Protein AF-A0A7Y7NNM0-F1 (afdb_monomer)

pLDDT: mean 86.83, std 14.29, range [38.41, 98.19]

Radius of gyration: 22.86 Å; Cα contacts (8 Å, |Δi|>4): 204; chains: 1; bounding box: 57×43×58 Å

Structure (mmCIF, N/CA/C/O backbone):
data_AF-A0A7Y7NNM0-F1
#
_entry.id   AF-A0A7Y7NNM0-F1
#
loop_
_atom_site.group_PDB
_atom_site.id
_atom_site.type_symbol
_atom_site.label_atom_id
_atom_site.label_alt_id
_atom_site.label_comp_id
_atom_site.label_asym_id
_atom_site.label_entity_id
_atom_site.label_seq_id
_atom_site.pdbx_PDB_ins_code
_atom_site.Cartn_x
_atom_site.Cartn_y
_atom_site.Cartn_z
_atom_site.occupancy
_atom_site.B_iso_or_equiv
_atom_site.auth_seq_id
_atom_site.auth_comp_id
_atom_site.auth_asym_id
_atom_site.auth_atom_id
_atom_site.pdbx_PDB_model_num
ATOM 1 N N . MET A 1 1 ? -28.952 -23.535 20.044 1.00 50.47 1 MET A N 1
ATOM 2 C CA . MET A 1 1 ? -28.154 -23.285 18.822 1.00 50.47 1 MET A CA 1
ATOM 3 C C . MET A 1 1 ? -27.016 -24.289 18.798 1.00 50.47 1 MET A C 1
ATOM 5 O O . MET A 1 1 ? -26.478 -24.566 19.862 1.00 50.47 1 MET A O 1
ATOM 9 N N . LYS A 1 2 ? -26.674 -24.862 17.638 1.00 48.72 2 LYS A N 1
ATOM 10 C CA . LYS A 1 2 ? -25.415 -25.608 17.502 1.00 48.72 2 LYS A CA 1
ATOM 11 C C . LYS A 1 2 ? -24.285 -24.581 17.575 1.00 48.72 2 LYS A C 1
ATOM 13 O O . LYS A 1 2 ? -24.299 -23.630 16.800 1.00 48.72 2 LYS A O 1
ATOM 18 N N . HIS A 1 3 ? -23.378 -24.732 18.534 1.00 52.16 3 HIS A N 1
ATOM 19 C CA . HIS A 1 3 ? -22.158 -23.935 18.567 1.00 52.16 3 HIS A CA 1
ATOM 20 C C . HIS A 1 3 ? -21.264 -24.429 17.433 1.00 52.16 3 HIS A C 1
ATOM 22 O O . HIS A 1 3 ? -20.831 -25.579 17.442 1.00 52.16 3 HIS A O 1
ATOM 28 N N . THR A 1 4 ? -21.051 -23.590 16.425 1.00 61.50 4 THR A N 1
ATOM 29 C CA . THR A 1 4 ? -20.081 -23.879 15.371 1.00 61.50 4 THR A CA 1
ATOM 30 C C . THR A 1 4 ? -18.703 -23.511 15.907 1.00 61.50 4 THR A C 1
ATOM 32 O O . THR A 1 4 ? -18.484 -22.371 16.301 1.00 61.50 4 THR A O 1
ATOM 35 N N . ILE A 1 5 ? -17.795 -24.485 15.957 1.00 67.56 5 ILE A N 1
ATOM 36 C CA . ILE A 1 5 ? -16.401 -24.319 16.411 1.00 67.56 5 ILE A CA 1
ATOM 37 C C . ILE A 1 5 ? -15.440 -23.965 15.263 1.00 67.56 5 ILE A C 1
ATOM 39 O O . ILE A 1 5 ? -14.232 -24.025 15.439 1.00 67.56 5 ILE A O 1
ATOM 43 N N . HIS A 1 6 ? -15.981 -23.651 14.086 1.00 74.50 6 HIS A N 1
ATOM 44 C CA . HIS A 1 6 ? -15.233 -23.265 12.895 1.00 74.50 6 HIS A CA 1
ATOM 45 C C . HIS A 1 6 ? -15.694 -21.887 12.439 1.00 74.50 6 HIS A C 1
ATOM 47 O O . HIS A 1 6 ? -16.899 -21.617 12.404 1.00 74.50 6 HIS A O 1
ATOM 53 N N . VAL A 1 7 ? -14.740 -21.041 12.059 1.00 79.56 7 VAL A N 1
ATOM 54 C CA . VAL A 1 7 ? -15.024 -19.767 11.402 1.00 79.56 7 VAL A CA 1
ATOM 55 C C . VAL A 1 7 ? -15.454 -20.070 9.962 1.00 79.56 7 VAL A C 1
ATOM 57 O O . VAL A 1 7 ? -14.687 -20.685 9.220 1.00 79.56 7 VAL A O 1
ATOM 60 N N . PRO A 1 8 ? -16.684 -19.713 9.548 1.00 80.81 8 PRO A N 1
ATOM 61 C CA . PRO A 1 8 ? -17.138 -19.964 8.185 1.00 80.81 8 PRO A CA 1
ATOM 62 C C . PRO A 1 8 ? -16.193 -19.328 7.160 1.00 80.81 8 PRO A C 1
ATOM 64 O O . PRO A 1 8 ? -15.871 -18.150 7.274 1.00 80.81 8 PRO A O 1
ATOM 67 N N . GLY A 1 9 ? -15.767 -20.105 6.163 1.00 81.00 9 GLY A N 1
ATOM 68 C CA . GLY A 1 9 ? -14.843 -19.645 5.120 1.00 81.00 9 GLY A CA 1
ATOM 69 C C . GLY A 1 9 ? -13.357 -19.765 5.469 1.00 81.00 9 GLY A C 1
ATOM 70 O O . GLY A 1 9 ? -12.534 -19.582 4.581 1.00 81.00 9 GLY A O 1
ATOM 71 N N . PHE A 1 10 ? -13.007 -20.136 6.704 1.00 82.88 10 PHE A N 1
ATOM 72 C CA . PHE A 1 10 ? -11.626 -20.398 7.102 1.00 82.88 10 PHE A CA 1
ATOM 73 C C . PHE A 1 10 ? -11.363 -21.904 7.220 1.00 82.88 10 PHE A C 1
ATOM 75 O O . PHE A 1 10 ? -12.080 -22.622 7.924 1.00 82.88 10 PHE A O 1
ATOM 82 N N . ILE A 1 11 ? -10.325 -22.389 6.536 1.00 82.62 11 ILE A N 1
ATOM 83 C CA . ILE A 1 11 ? -9.899 -23.791 6.579 1.00 82.62 11 ILE A CA 1
ATOM 84 C C . ILE A 1 11 ? -8.716 -23.895 7.543 1.00 82.62 11 ILE A C 1
ATOM 86 O O . ILE A 1 11 ? -7.566 -23.781 7.141 1.00 82.62 11 ILE A O 1
ATOM 90 N N . GLY A 1 12 ? -9.003 -24.118 8.825 1.00 82.94 12 GLY A N 1
ATOM 91 C CA . GLY A 1 12 ? -7.968 -24.244 9.850 1.00 82.94 12 GLY A CA 1
ATOM 92 C C . GLY A 1 12 ? -8.518 -24.253 11.274 1.00 82.94 12 GLY A C 1
ATOM 93 O O . GLY A 1 12 ? -9.732 -24.249 11.507 1.00 82.94 12 GLY A O 1
ATOM 94 N N . SER A 1 13 ? -7.607 -24.294 12.243 1.00 86.50 13 SER A N 1
ATOM 95 C CA . SER A 1 13 ? -7.910 -24.173 13.674 1.00 86.50 13 SER A CA 1
ATOM 96 C C . SER A 1 13 ? -7.945 -22.709 14.132 1.00 86.50 13 SER A C 1
ATOM 98 O O . SER A 1 13 ? -7.345 -21.843 13.504 1.00 86.50 13 SER A O 1
ATOM 100 N N . HIS A 1 14 ? -8.583 -22.418 15.272 1.00 83.06 14 HIS A N 1
ATOM 101 C CA . HIS A 1 14 ? -8.549 -21.066 15.852 1.00 83.06 14 HIS A CA 1
ATOM 102 C C . HIS A 1 14 ? -7.127 -20.580 16.178 1.00 83.06 14 HIS A C 1
ATOM 104 O O . HIS A 1 14 ? -6.882 -19.382 16.123 1.00 83.06 14 HIS A O 1
ATOM 110 N N . ASN A 1 15 ? -6.198 -21.491 16.495 1.00 84.75 15 ASN A N 1
ATOM 111 C CA . ASN A 1 15 ? -4.799 -21.129 16.731 1.00 84.75 15 ASN A CA 1
ATOM 112 C C . ASN A 1 15 ? -4.109 -20.697 15.437 1.00 84.75 15 ASN A C 1
ATOM 114 O O . ASN A 1 15 ? -3.442 -19.674 15.439 1.00 84.75 15 ASN A O 1
ATOM 118 N N . GLN A 1 16 ? -4.321 -21.426 14.338 1.00 81.38 16 GLN A N 1
ATOM 119 C CA . GLN A 1 16 ? -3.785 -21.038 13.028 1.00 81.38 16 GLN A CA 1
ATOM 120 C C . GLN A 1 16 ? -4.343 -19.687 12.581 1.00 81.38 16 GLN A C 1
ATOM 122 O O . GLN A 1 16 ? -3.587 -18.830 12.150 1.00 81.38 16 GLN A O 1
ATOM 127 N N . LEU A 1 17 ? -5.643 -19.452 12.786 1.00 84.75 17 LEU A N 1
ATOM 128 C CA . LEU A 1 17 ? -6.236 -18.143 12.515 1.00 84.75 17 LEU A CA 1
ATOM 129 C C . LEU A 1 17 ? -5.579 -17.032 13.349 1.00 84.75 17 LEU A C 1
ATOM 131 O O . LEU A 1 17 ? -5.352 -15.940 12.844 1.00 84.75 17 LEU A O 1
ATOM 135 N N . ALA A 1 18 ? -5.279 -17.297 14.623 1.00 82.94 18 ALA A N 1
ATOM 136 C CA . ALA A 1 18 ? -4.619 -16.328 15.493 1.00 82.94 18 ALA A CA 1
ATOM 137 C C . ALA A 1 18 ? -3.160 -16.061 15.085 1.00 82.94 18 ALA A C 1
ATOM 139 O O . ALA A 1 18 ? -2.719 -14.920 15.187 1.00 82.94 18 ALA A O 1
ATOM 140 N N . GLU A 1 19 ? -2.432 -17.081 14.622 1.00 79.56 19 GLU A N 1
ATOM 141 C CA . GLU A 1 19 ? -1.082 -16.935 14.061 1.00 79.56 19 GLU A CA 1
ATOM 142 C C . GLU A 1 19 ? -1.116 -16.086 12.785 1.00 79.56 19 GLU A C 1
ATOM 144 O O . GLU A 1 19 ? -0.416 -15.082 12.715 1.00 79.56 19 GLU A O 1
ATOM 149 N N . GLU A 1 20 ? -2.007 -16.401 11.841 1.00 76.12 20 GLU A N 1
ATOM 150 C CA . GLU A 1 20 ? -2.179 -15.635 10.597 1.00 76.12 20 GLU A CA 1
ATOM 151 C C . GLU A 1 20 ? -2.627 -14.184 10.856 1.00 76.12 20 GLU A C 1
ATOM 153 O O . GLU A 1 20 ? -2.188 -13.258 10.179 1.00 76.12 20 GLU A O 1
ATOM 158 N N . MET A 1 21 ? -3.468 -13.950 11.869 1.00 76.50 21 MET A N 1
ATOM 159 C CA . MET A 1 21 ? -3.826 -12.598 12.320 1.00 76.50 21 MET A CA 1
ATOM 160 C C . MET A 1 21 ? -2.656 -11.861 12.989 1.00 76.50 21 MET A C 1
ATOM 162 O O . MET A 1 21 ? -2.636 -10.632 12.987 1.00 76.50 21 MET A O 1
ATOM 166 N N . GLY A 1 22 ? -1.708 -12.585 13.590 1.00 60.28 22 GLY A N 1
ATOM 167 C CA . GLY A 1 22 ? -0.516 -12.024 14.228 1.00 60.28 22 GLY A CA 1
ATOM 168 C C . GLY A 1 22 ? 0.482 -11.423 13.236 1.00 60.28 22 GLY A C 1
ATOM 169 O O . GLY A 1 22 ? 1.250 -10.544 13.620 1.00 60.28 22 GLY A O 1
ATOM 170 N N . ASP A 1 23 ? 0.414 -11.836 11.970 1.00 63.16 23 ASP A N 1
ATOM 171 C CA . ASP A 1 23 ? 1.210 -11.278 10.874 1.00 63.16 23 ASP A CA 1
ATOM 172 C C . ASP A 1 23 ? 0.632 -9.957 10.318 1.00 63.16 23 ASP A C 1
ATOM 174 O O . ASP A 1 23 ? 1.237 -9.331 9.445 1.00 63.16 23 ASP A O 1
ATOM 178 N N . LEU A 1 24 ? -0.526 -9.498 10.815 1.00 70.00 24 LEU A N 1
ATOM 179 C CA . LEU A 1 24 ? -1.095 -8.200 10.446 1.00 70.00 24 LEU A CA 1
ATOM 180 C C . LEU A 1 24 ? -0.256 -7.040 10.997 1.00 70.00 24 LEU A C 1
ATOM 182 O O . LEU A 1 24 ? 0.228 -7.066 12.131 1.00 70.00 24 LEU A O 1
ATOM 186 N N . TYR A 1 25 ? -0.181 -5.952 10.227 1.00 72.75 25 TYR A N 1
ATOM 187 C CA . TYR A 1 25 ? 0.298 -4.674 10.748 1.00 72.75 25 TYR A CA 1
ATOM 188 C C . TYR A 1 25 ? -0.580 -4.201 11.918 1.00 72.75 25 TYR A C 1
ATOM 190 O O . TYR A 1 25 ? -1.780 -4.482 11.982 1.00 72.75 25 TYR A O 1
ATOM 198 N N . TYR A 1 26 ? 0.024 -3.482 12.869 1.00 80.25 26 TYR A N 1
ATOM 199 C CA . TYR A 1 26 ? -0.648 -3.111 14.117 1.00 80.25 26 TYR A CA 1
ATOM 200 C C . TYR A 1 26 ? -1.875 -2.203 13.913 1.00 80.25 26 TYR A C 1
ATOM 202 O O . TYR A 1 26 ? -2.789 -2.252 14.732 1.00 80.25 26 TYR A O 1
ATOM 210 N N . ASP A 1 27 ? -1.944 -1.415 12.837 1.00 76.00 27 ASP A N 1
ATOM 211 C CA . ASP A 1 27 ? -3.162 -0.680 12.461 1.00 76.00 27 ASP A CA 1
ATOM 212 C C . ASP A 1 27 ? -4.294 -1.618 12.033 1.00 76.00 27 ASP A C 1
ATOM 214 O O . ASP A 1 27 ? -5.388 -1.557 12.585 1.00 76.00 27 ASP A O 1
ATOM 218 N N . SER A 1 28 ? -4.005 -2.555 11.136 1.00 79.12 28 SER A N 1
ATOM 219 C CA . SER A 1 28 ? -4.956 -3.557 10.654 1.00 79.12 28 SER A CA 1
ATOM 220 C C . SER A 1 28 ? -5.452 -4.454 11.794 1.00 79.12 28 SER A C 1
ATOM 222 O O . SER A 1 28 ? -6.632 -4.805 11.859 1.00 79.12 28 SER A O 1
ATOM 224 N N . LEU A 1 29 ? -4.571 -4.789 12.745 1.00 86.38 29 LEU A N 1
ATOM 225 C CA . LEU A 1 29 ? -4.943 -5.503 13.965 1.00 86.38 29 LEU A CA 1
ATOM 226 C C . LEU A 1 29 ? -5.858 -4.658 14.867 1.00 86.38 29 LEU A C 1
ATOM 228 O O . LEU A 1 29 ? -6.831 -5.185 15.411 1.00 86.38 29 LEU A O 1
ATOM 232 N N . ALA A 1 30 ? -5.578 -3.361 15.024 1.00 86.94 30 ALA A N 1
ATOM 233 C CA . ALA A 1 30 ? -6.432 -2.456 15.790 1.00 86.94 30 ALA A CA 1
ATOM 234 C C . ALA A 1 30 ? -7.828 -2.325 15.155 1.00 86.94 30 ALA A C 1
ATOM 236 O O . ALA A 1 30 ? -8.831 -2.455 15.861 1.00 86.94 30 ALA A O 1
ATOM 237 N N . ASP A 1 31 ? -7.906 -2.173 13.832 1.00 86.25 31 ASP A N 1
ATOM 238 C CA . ASP A 1 31 ? -9.170 -2.105 13.093 1.00 86.25 31 ASP A CA 1
ATOM 239 C C . ASP A 1 31 ? -9.982 -3.396 13.234 1.00 86.25 31 ASP A C 1
ATOM 241 O O . ASP A 1 31 ? -11.194 -3.368 13.468 1.00 86.25 31 ASP A O 1
ATOM 245 N N . LEU A 1 32 ? -9.327 -4.555 13.152 1.00 90.31 32 LEU A N 1
ATOM 246 C CA . LEU A 1 32 ? -9.974 -5.849 13.350 1.00 90.31 32 LEU A CA 1
ATOM 247 C C . LEU A 1 32 ? -10.562 -5.992 14.761 1.00 90.31 32 LEU A C 1
ATOM 249 O O . LEU A 1 32 ? -11.703 -6.440 14.912 1.00 90.31 32 LEU A O 1
ATOM 253 N N . LEU A 1 33 ? -9.825 -5.577 15.794 1.00 93.94 33 LEU A N 1
ATOM 254 C CA . LEU A 1 33 ? -10.319 -5.563 17.173 1.00 93.94 33 LEU A CA 1
ATOM 255 C C . LEU A 1 33 ? -11.513 -4.613 17.339 1.00 93.94 33 LEU A C 1
ATOM 257 O O . LEU A 1 33 ? -12.494 -4.983 17.989 1.00 93.94 33 LEU A O 1
ATOM 261 N N . GLY A 1 34 ? -11.474 -3.438 16.702 1.00 94.00 34 GLY A N 1
ATOM 262 C CA . GLY A 1 34 ? -12.602 -2.506 16.646 1.00 94.00 34 GLY A CA 1
ATOM 263 C C . GLY A 1 34 ? -13.843 -3.129 15.998 1.00 94.00 34 GLY A C 1
ATOM 264 O O . GLY A 1 34 ? -14.923 -3.130 16.589 1.00 94.00 34 GLY A O 1
ATOM 265 N N . ASN A 1 35 ? -13.680 -3.771 14.839 1.00 93.81 35 ASN A N 1
ATOM 266 C CA . ASN A 1 35 ? -14.758 -4.459 14.123 1.00 93.81 35 ASN A CA 1
ATOM 267 C C . ASN A 1 35 ? -15.381 -5.610 14.936 1.00 93.81 35 ASN A C 1
ATOM 269 O O . ASN A 1 35 ? -16.602 -5.821 14.913 1.00 93.81 35 ASN A O 1
ATOM 273 N N . LEU A 1 36 ? -14.559 -6.357 15.680 1.00 95.50 36 LEU A N 1
ATOM 274 C CA . LEU A 1 36 ? -15.038 -7.366 16.626 1.00 95.50 36 LEU A CA 1
ATOM 275 C C . LEU A 1 36 ? -15.826 -6.720 17.775 1.00 95.50 36 LEU A C 1
ATOM 277 O O . LEU A 1 36 ? -16.907 -7.214 18.113 1.00 95.50 36 LEU A O 1
ATOM 281 N N . GLY A 1 37 ? -15.347 -5.594 18.314 1.00 97.19 37 GLY A N 1
ATOM 282 C CA . GLY A 1 37 ? -16.065 -4.780 19.298 1.00 97.19 37 GLY A CA 1
ATOM 283 C C . GLY A 1 37 ? -17.452 -4.352 18.805 1.00 97.19 37 GLY A C 1
ATOM 284 O O . GLY A 1 37 ? -18.454 -4.596 19.482 1.00 97.19 37 GLY A O 1
ATOM 285 N N . ASP A 1 38 ? -17.546 -3.836 17.578 1.00 95.69 38 ASP A N 1
ATOM 286 C CA . ASP A 1 38 ? -18.812 -3.418 16.957 1.00 95.69 38 ASP A CA 1
ATOM 287 C C . ASP A 1 38 ? -19.803 -4.568 16.823 1.00 95.69 38 ASP A C 1
ATOM 289 O O . ASP A 1 38 ? -21.002 -4.431 17.101 1.00 95.69 38 ASP A O 1
ATOM 293 N N . LYS A 1 39 ? -19.312 -5.740 16.409 1.00 96.75 39 LYS A N 1
ATOM 294 C CA . LYS A 1 39 ? -20.134 -6.947 16.367 1.00 96.75 39 LYS A CA 1
ATOM 295 C C . LYS A 1 39 ? -20.663 -7.287 17.763 1.00 96.75 39 LYS A C 1
ATOM 297 O O . LYS A 1 39 ? -21.860 -7.540 17.896 1.00 96.75 39 LYS A O 1
ATOM 302 N N . MET A 1 40 ? -19.816 -7.257 18.792 1.00 97.00 40 MET A N 1
ATOM 303 C CA . MET A 1 40 ? -20.226 -7.549 20.168 1.00 97.00 40 MET A CA 1
ATOM 304 C C . MET A 1 40 ? -21.239 -6.532 20.708 1.00 97.00 40 MET A C 1
ATOM 306 O O . MET A 1 40 ? -22.199 -6.941 21.359 1.00 97.00 40 MET A O 1
ATOM 310 N N . LYS A 1 41 ? -21.118 -5.236 20.384 1.00 96.94 41 LYS A N 1
ATOM 311 C CA . LYS A 1 41 ? -22.143 -4.229 20.725 1.00 96.94 41 LYS A CA 1
ATOM 312 C C . LYS A 1 41 ? -23.482 -4.507 20.040 1.00 96.94 41 LYS A C 1
ATOM 314 O O . LYS A 1 41 ? -24.525 -4.408 20.690 1.00 96.94 41 LYS A O 1
ATOM 319 N N . ARG A 1 42 ? -23.484 -4.888 18.756 1.00 97.06 42 ARG A N 1
ATOM 320 C CA . ARG A 1 42 ? -24.717 -5.274 18.035 1.00 97.06 42 ARG A CA 1
ATOM 321 C C . ARG A 1 42 ? -25.384 -6.501 18.660 1.00 97.06 42 ARG A C 1
ATOM 323 O O . ARG A 1 42 ? -26.608 -6.518 18.834 1.00 97.06 42 ARG A O 1
ATOM 330 N N . ASP A 1 43 ? -24.587 -7.497 19.036 1.00 96.50 43 ASP A N 1
ATOM 331 C CA . ASP A 1 43 ? -25.073 -8.698 19.716 1.00 96.50 43 ASP A CA 1
ATOM 332 C C . ASP A 1 43 ? -25.629 -8.348 21.110 1.00 96.50 43 ASP A C 1
ATOM 334 O O . ASP A 1 43 ? -26.751 -8.738 21.440 1.00 96.50 43 ASP A O 1
ATOM 338 N N . ALA A 1 44 ? -24.925 -7.506 21.875 1.00 96.69 44 ALA A N 1
ATOM 339 C CA . ALA A 1 44 ? -25.371 -7.006 23.175 1.00 96.69 44 ALA A CA 1
ATOM 340 C C . ALA A 1 44 ? -26.715 -6.266 23.089 1.00 96.69 44 ALA A C 1
ATOM 342 O O . ALA A 1 44 ? -27.606 -6.509 23.908 1.00 96.69 44 ALA A O 1
ATOM 343 N N . ALA A 1 45 ? -26.895 -5.391 22.095 1.00 95.88 45 ALA A N 1
ATOM 344 C CA . ALA A 1 45 ? -28.151 -4.677 21.865 1.00 95.88 45 ALA A CA 1
ATOM 345 C C . ALA A 1 45 ? -29.294 -5.637 21.491 1.00 95.88 45 ALA A C 1
ATOM 347 O O . ALA A 1 45 ? -30.409 -5.518 22.004 1.00 95.88 45 ALA A O 1
ATOM 348 N N . SER A 1 46 ? -29.005 -6.637 20.655 1.00 95.69 46 SER A N 1
ATOM 349 C CA . SER A 1 46 ? -29.966 -7.682 20.284 1.00 95.69 46 SER A CA 1
ATOM 350 C C . SER A 1 46 ? -30.393 -8.525 21.491 1.00 95.69 46 SER A C 1
ATOM 352 O O . SER A 1 46 ? -31.564 -8.883 21.627 1.00 95.69 46 SER A O 1
ATOM 354 N N . ASP A 1 47 ? -29.461 -8.845 22.390 1.00 96.25 47 ASP A N 1
ATOM 355 C CA . ASP A 1 47 ? -29.738 -9.579 23.627 1.00 96.25 47 ASP A CA 1
ATOM 356 C C . ASP A 1 47 ? -30.523 -8.748 24.644 1.00 96.25 47 ASP A C 1
ATOM 358 O O . ASP A 1 47 ? -31.418 -9.284 25.304 1.00 96.25 47 ASP A O 1
ATOM 362 N N . HIS A 1 48 ? -30.264 -7.440 24.711 1.00 95.62 48 HIS A N 1
ATOM 363 C CA . HIS A 1 48 ? -31.038 -6.503 25.523 1.00 95.62 48 HIS A CA 1
ATOM 364 C C . HIS A 1 48 ? -32.517 -6.515 25.125 1.00 95.62 48 HIS A C 1
ATOM 366 O O . HIS A 1 48 ? -33.391 -6.719 25.965 1.00 95.62 48 HIS A O 1
ATOM 372 N N . GLN A 1 49 ? -32.800 -6.381 23.823 1.00 95.81 49 GLN A N 1
ATOM 373 C CA . GLN A 1 49 ? -34.166 -6.394 23.284 1.00 95.81 49 GLN A CA 1
ATOM 374 C C . GLN A 1 49 ? -34.900 -7.715 23.557 1.00 95.81 49 GLN A C 1
ATOM 376 O O . GLN A 1 49 ? -36.121 -7.742 23.676 1.00 95.81 49 GLN A O 1
ATOM 381 N N . ARG A 1 50 ? -34.157 -8.819 23.692 1.00 95.62 50 ARG A N 1
ATOM 382 C CA . ARG A 1 50 ? -34.687 -10.150 24.026 1.00 95.62 50 ARG A CA 1
ATOM 383 C C . ARG A 1 50 ? -34.798 -10.399 25.538 1.00 95.62 50 ARG A C 1
ATOM 385 O O . ARG A 1 50 ? -35.069 -11.529 25.940 1.00 95.62 50 ARG A O 1
ATOM 392 N N . GLY A 1 51 ? -34.551 -9.388 26.376 1.00 95.94 51 GLY A N 1
ATOM 393 C CA . GLY A 1 51 ? -34.626 -9.471 27.838 1.00 95.94 51 GLY A CA 1
ATOM 394 C C . GLY A 1 51 ? -33.448 -10.192 28.505 1.00 95.94 51 GLY A C 1
ATOM 395 O O . GLY A 1 51 ? -33.485 -10.457 29.707 1.00 95.94 51 GLY A O 1
ATOM 396 N N . ARG A 1 52 ? -32.376 -10.512 27.767 1.00 95.88 52 ARG A N 1
ATOM 397 C CA . ARG A 1 52 ? -31.177 -11.184 28.300 1.00 95.88 52 ARG A CA 1
ATOM 398 C C . ARG A 1 52 ? -30.187 -10.169 28.868 1.00 95.88 52 ARG A C 1
ATOM 400 O O . ARG A 1 52 ? -29.058 -10.052 28.403 1.00 95.88 52 ARG A O 1
ATOM 407 N N . MET A 1 53 ? -30.618 -9.456 29.907 1.00 95.12 53 MET A N 1
ATOM 408 C CA . MET A 1 53 ? -29.909 -8.288 30.448 1.00 95.12 53 MET A CA 1
ATOM 409 C C . MET A 1 53 ? -28.475 -8.595 30.890 1.00 95.12 53 MET A C 1
ATOM 411 O O . MET A 1 53 ? -27.564 -7.881 30.500 1.00 95.12 53 MET A O 1
ATOM 415 N N . LYS A 1 54 ? -28.251 -9.686 31.639 1.00 96.75 54 LYS A N 1
ATOM 416 C CA . LYS A 1 54 ? -26.898 -10.056 32.096 1.00 96.75 54 LYS A CA 1
ATOM 417 C C . LYS A 1 54 ? -25.946 -10.308 30.924 1.00 96.75 54 LYS A C 1
ATOM 419 O O . LYS A 1 54 ? -24.864 -9.746 30.896 1.00 96.75 54 LYS A O 1
ATOM 424 N N . LEU A 1 55 ? -26.373 -11.105 29.941 1.00 94.69 55 LEU A N 1
ATOM 425 C CA . LEU A 1 55 ? -25.563 -11.402 28.755 1.00 94.69 55 LEU A CA 1
ATOM 426 C C . LEU A 1 55 ? -25.286 -10.136 27.936 1.00 94.69 55 LEU A C 1
ATOM 428 O O . LEU A 1 55 ? -24.160 -9.926 27.507 1.00 94.69 55 LEU A O 1
ATOM 432 N N . SER A 1 56 ? -26.299 -9.283 27.770 1.00 97.00 56 SER A N 1
ATOM 433 C CA . SER A 1 56 ? -26.153 -7.983 27.114 1.00 97.00 56 SER A CA 1
ATOM 434 C C . SER A 1 56 ? -25.076 -7.127 27.787 1.00 97.00 56 SER A C 1
ATOM 436 O O . SER A 1 56 ? -24.189 -6.623 27.104 1.00 97.00 56 SER A O 1
ATOM 438 N N . THR A 1 57 ? -25.103 -7.015 29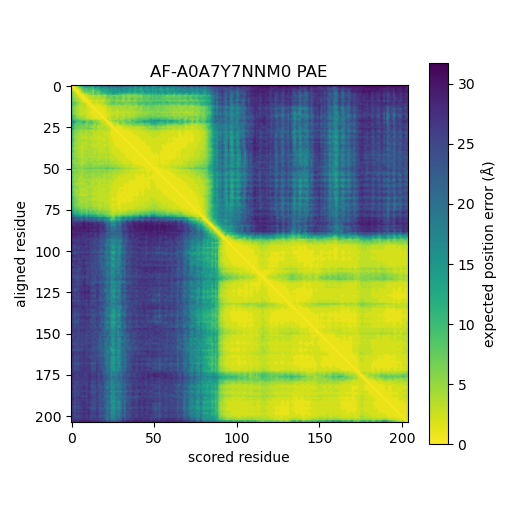.119 1.00 97.50 57 THR A N 1
ATOM 439 C CA . THR A 1 57 ? -24.096 -6.263 29.879 1.00 97.50 57 THR A CA 1
ATOM 440 C C . THR A 1 57 ? -22.692 -6.841 29.700 1.00 97.50 57 THR A C 1
ATOM 442 O O . THR A 1 57 ? -21.770 -6.084 29.410 1.00 97.50 57 THR A O 1
ATOM 445 N N . GLU A 1 58 ? -22.525 -8.162 29.813 1.00 97.88 58 GLU A N 1
ATOM 446 C CA . GLU A 1 58 ? -21.213 -8.811 29.653 1.00 97.88 58 GLU A CA 1
ATOM 447 C C . GLU A 1 58 ? -20.648 -8.631 28.235 1.00 97.88 58 GLU A C 1
ATOM 449 O O . GLU A 1 58 ? -19.478 -8.293 28.066 1.00 97.88 58 GLU A O 1
ATOM 454 N N . LEU A 1 59 ? -21.482 -8.787 27.198 1.00 96.81 59 LEU A N 1
ATOM 455 C CA . LEU A 1 59 ? -21.064 -8.564 25.809 1.00 96.81 59 LEU A CA 1
ATOM 456 C C . LEU A 1 59 ? -20.698 -7.099 25.551 1.00 96.81 59 LEU A C 1
ATOM 458 O O . LEU A 1 59 ? -19.729 -6.823 24.844 1.00 96.81 59 LEU A O 1
ATOM 462 N N . ALA A 1 60 ? -21.446 -6.160 26.136 1.00 95.81 60 ALA A N 1
ATOM 463 C CA . ALA A 1 60 ? -21.150 -4.741 26.017 1.00 95.81 60 ALA A CA 1
ATOM 464 C C . ALA A 1 60 ? -19.816 -4.373 26.682 1.00 95.81 60 ALA A C 1
ATOM 466 O O . ALA A 1 60 ? -19.075 -3.589 26.093 1.00 95.81 60 ALA A O 1
ATOM 467 N N . ALA A 1 61 ? -19.509 -4.945 27.850 1.00 97.06 61 ALA A N 1
ATOM 468 C CA . ALA A 1 61 ? -18.245 -4.727 28.552 1.00 97.06 61 ALA A CA 1
ATOM 469 C C . ALA A 1 61 ? -17.057 -5.360 27.809 1.00 97.06 61 ALA A C 1
ATOM 471 O O . ALA A 1 61 ? -16.002 -4.744 27.673 1.00 97.06 61 ALA A O 1
ATOM 472 N N . ALA A 1 62 ? -17.234 -6.565 27.262 1.00 97.25 62 ALA A N 1
ATOM 473 C CA . ALA A 1 62 ? -16.214 -7.201 26.435 1.00 97.25 62 ALA A CA 1
ATOM 474 C C . ALA A 1 62 ? -15.903 -6.384 25.167 1.00 97.25 62 ALA A C 1
ATOM 476 O O . ALA A 1 62 ? -14.736 -6.259 24.800 1.00 97.25 62 ALA A O 1
ATOM 477 N N . ALA A 1 63 ? -16.913 -5.765 24.545 1.00 97.12 63 ALA A N 1
ATOM 478 C CA . ALA A 1 63 ? -16.693 -4.830 23.443 1.00 97.12 63 ALA A CA 1
ATOM 479 C C . ALA A 1 63 ? -15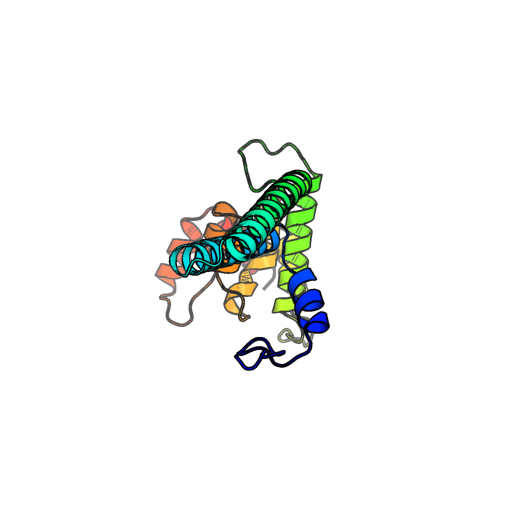.848 -3.617 23.871 1.00 97.12 63 ALA A C 1
ATOM 481 O O . ALA A 1 63 ? -14.910 -3.255 23.168 1.00 97.12 63 ALA A O 1
ATOM 482 N N . ASP A 1 64 ? -16.121 -3.037 25.045 1.00 96.19 64 ASP A N 1
ATOM 483 C CA . ASP A 1 64 ? -15.349 -1.899 25.568 1.00 96.19 64 ASP A CA 1
ATOM 484 C C . ASP A 1 64 ? -13.876 -2.272 25.814 1.00 96.19 64 ASP A C 1
ATOM 486 O O . ASP A 1 64 ? -12.973 -1.481 25.536 1.00 96.19 64 ASP A O 1
ATOM 490 N N . HIS A 1 65 ? -13.607 -3.504 26.257 1.00 97.62 65 HIS A N 1
ATOM 491 C CA . HIS A 1 65 ? -12.240 -4.017 26.364 1.00 97.62 65 HIS A CA 1
ATOM 492 C C . HIS A 1 65 ? -11.547 -4.172 25.006 1.00 97.62 65 HIS A C 1
ATOM 494 O O . HIS A 1 65 ? -10.357 -3.869 24.908 1.00 97.62 65 HIS A O 1
ATOM 500 N N . LEU A 1 66 ? -12.265 -4.615 23.968 1.00 96.50 66 LEU A N 1
ATOM 501 C CA . LEU A 1 66 ? -11.716 -4.702 22.612 1.00 96.50 66 LEU A CA 1
ATOM 502 C C . LEU A 1 66 ? -11.392 -3.320 22.046 1.00 96.50 66 LEU A C 1
ATOM 504 O O . LEU A 1 66 ? -10.308 -3.149 21.496 1.00 96.50 66 LEU A O 1
ATOM 508 N N . TYR A 1 67 ? -12.260 -2.326 22.249 1.00 95.25 67 TYR A N 1
ATOM 509 C CA . TYR A 1 67 ? -11.973 -0.945 21.854 1.00 95.25 67 TYR A CA 1
ATOM 510 C C . TYR A 1 67 ? -10.742 -0.393 22.577 1.00 95.25 67 TYR A C 1
ATOM 512 O O . TYR A 1 67 ? -9.833 0.118 21.932 1.00 95.25 67 TYR A O 1
ATOM 520 N N . GLY A 1 68 ? -10.642 -0.581 23.896 1.00 93.75 68 GLY A N 1
ATOM 521 C CA . GLY A 1 68 ? -9.459 -0.151 24.646 1.00 93.75 68 GLY A CA 1
ATOM 522 C C . GLY A 1 68 ? -8.174 -0.875 24.219 1.00 93.75 68 GLY A C 1
ATOM 523 O O . GLY A 1 68 ? -7.092 -0.290 24.242 1.00 93.75 68 GLY A O 1
ATOM 524 N N . ALA A 1 69 ? -8.261 -2.145 23.810 1.00 94.25 69 ALA A N 1
ATOM 525 C CA . ALA A 1 69 ? -7.126 -2.865 23.235 1.00 94.25 69 ALA A CA 1
ATOM 526 C C . ALA A 1 69 ? -6.741 -2.300 21.859 1.00 94.25 69 ALA A C 1
ATOM 528 O O . ALA A 1 69 ? -5.560 -2.040 21.633 1.00 94.25 69 ALA A O 1
ATOM 529 N N . ALA A 1 70 ? -7.723 -2.059 20.985 1.00 90.81 70 ALA A N 1
ATOM 530 C CA . ALA A 1 70 ? -7.530 -1.454 19.672 1.00 90.81 70 ALA A CA 1
ATOM 531 C C . ALA A 1 70 ? -6.861 -0.079 19.780 1.00 90.81 70 ALA A C 1
ATOM 533 O O . ALA A 1 70 ? -5.833 0.144 19.152 1.00 90.81 70 ALA A O 1
ATOM 534 N N . GLU A 1 71 ? -7.362 0.806 20.647 1.00 88.44 71 GLU A N 1
ATOM 535 C CA . GLU A 1 71 ? -6.778 2.133 20.883 1.00 88.44 71 GLU A CA 1
ATOM 536 C C . GLU A 1 71 ? -5.321 2.047 21.343 1.00 88.44 71 GLU A C 1
ATOM 538 O O . GLU A 1 71 ? -4.462 2.781 20.859 1.00 88.44 71 GLU A O 1
ATOM 543 N N . ARG A 1 72 ? -5.013 1.130 22.268 1.00 90.81 72 ARG A N 1
ATOM 544 C CA . ARG A 1 72 ? -3.646 0.950 22.773 1.00 90.81 72 ARG A CA 1
ATOM 545 C C . ARG A 1 72 ? -2.710 0.383 21.717 1.00 90.81 72 ARG A C 1
ATOM 547 O O . ARG A 1 72 ? -1.552 0.788 21.679 1.00 90.81 72 ARG A O 1
ATOM 554 N N . ILE A 1 73 ? -3.187 -0.539 20.886 1.00 86.56 73 ILE A N 1
ATOM 555 C CA . ILE A 1 73 ? -2.408 -1.103 19.781 1.00 86.56 73 ILE A CA 1
ATOM 556 C C . ILE A 1 73 ? -2.205 -0.049 18.693 1.00 86.56 73 ILE A C 1
ATOM 558 O O . ILE A 1 73 ? -1.080 0.113 18.243 1.00 86.56 73 ILE A O 1
ATOM 562 N N . ALA A 1 74 ? -3.224 0.736 18.345 1.00 80.25 74 ALA A N 1
ATOM 563 C CA . ALA A 1 74 ? -3.094 1.863 17.425 1.00 80.25 74 ALA A CA 1
ATOM 564 C C . ALA A 1 74 ? -2.122 2.925 17.967 1.00 80.25 74 ALA A C 1
ATOM 566 O O . ALA A 1 74 ? -1.283 3.440 17.234 1.00 80.25 74 ALA A O 1
ATOM 567 N N . ALA A 1 75 ? -2.159 3.217 19.268 1.00 77.56 75 ALA A N 1
ATOM 568 C CA . ALA A 1 75 ? -1.196 4.112 19.904 1.00 77.56 75 ALA A CA 1
ATOM 569 C C . ALA A 1 75 ? 0.229 3.531 19.911 1.00 77.56 75 ALA A C 1
ATOM 571 O O . ALA A 1 75 ? 1.185 4.248 19.627 1.00 77.56 75 ALA A O 1
ATOM 572 N N . ALA A 1 76 ? 0.389 2.237 20.198 1.00 78.31 76 ALA A N 1
ATOM 573 C CA . ALA A 1 76 ? 1.678 1.552 20.108 1.00 78.31 76 ALA A CA 1
ATOM 574 C C . ALA A 1 76 ? 2.194 1.525 18.664 1.00 78.31 76 ALA A C 1
ATOM 576 O O . ALA A 1 76 ? 3.385 1.732 18.431 1.00 78.31 76 ALA A O 1
ATOM 577 N N . TRP A 1 77 ? 1.291 1.359 17.696 1.00 74.25 77 TRP A N 1
ATOM 578 C CA . TRP A 1 77 ? 1.598 1.534 16.291 1.00 74.25 77 TRP A CA 1
ATOM 579 C C . TRP A 1 77 ? 2.121 2.933 16.060 1.00 74.25 77 TRP A C 1
ATOM 581 O O . TRP A 1 77 ? 3.226 3.020 15.582 1.00 74.25 77 TRP A O 1
ATOM 591 N N . LEU A 1 78 ? 1.462 4.012 16.491 1.00 66.81 78 LEU A N 1
ATOM 592 C CA . LEU A 1 78 ? 1.979 5.381 16.323 1.00 66.81 78 LEU A CA 1
ATOM 593 C C . LEU A 1 78 ? 3.393 5.599 16.895 1.00 66.81 78 LEU A C 1
ATOM 595 O O . LEU A 1 78 ? 4.134 6.423 16.365 1.00 66.81 78 LEU A O 1
ATOM 599 N N . VAL A 1 79 ? 3.787 4.859 17.938 1.00 67.62 79 VAL A N 1
ATOM 600 C CA . VAL A 1 79 ? 5.158 4.883 18.484 1.00 67.62 79 VAL A CA 1
ATOM 601 C C . VAL A 1 79 ?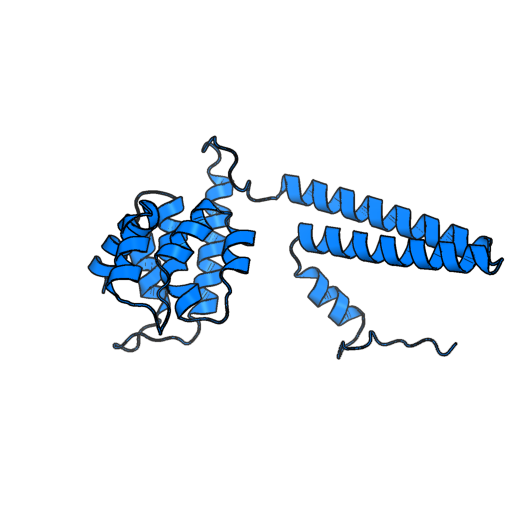 6.155 4.178 17.558 1.00 67.62 79 VAL A C 1
ATOM 603 O O . VAL A 1 79 ? 7.292 4.622 17.419 1.00 67.62 79 VAL A O 1
ATOM 606 N N . CYS A 1 80 ? 5.752 3.071 16.938 1.00 58.84 80 CYS A N 1
ATOM 607 C CA . CYS A 1 80 ? 6.604 2.259 16.066 1.00 58.84 80 CYS A CA 1
ATOM 608 C C . CYS A 1 80 ? 6.386 2.510 14.566 1.00 58.84 80 CYS A C 1
ATOM 610 O O . CYS A 1 80 ? 7.129 1.954 13.751 1.00 58.84 80 CYS A O 1
ATOM 612 N N . LYS A 1 81 ? 5.391 3.332 14.223 1.00 54.19 81 LYS A N 1
ATOM 613 C CA . LYS A 1 81 ? 4.941 3.651 12.878 1.00 54.19 81 LYS A CA 1
ATOM 614 C C . LYS A 1 81 ? 6.154 4.247 12.184 1.00 54.19 81 LYS A C 1
ATOM 616 O O . LYS A 1 81 ? 6.741 5.194 12.716 1.00 54.19 81 LYS A O 1
ATOM 621 N N . PRO A 1 82 ? 6.557 3.733 11.016 1.00 46.91 82 PRO A N 1
ATOM 622 C CA . PRO A 1 82 ? 7.376 4.534 10.128 1.00 46.91 82 PRO A CA 1
ATOM 623 C C . PRO A 1 82 ? 6.561 5.808 9.892 1.00 46.91 82 PRO A C 1
ATOM 625 O O . PRO A 1 82 ? 5.476 5.718 9.327 1.00 46.91 82 PRO A O 1
ATOM 628 N N . ARG A 1 83 ? 6.980 6.962 10.427 1.00 46.78 83 ARG A N 1
ATOM 629 C CA . ARG A 1 83 ? 6.351 8.257 10.143 1.00 46.78 83 ARG A CA 1
ATOM 630 C C . ARG A 1 83 ? 6.204 8.403 8.628 1.00 46.78 83 ARG A C 1
ATOM 632 O O . ARG A 1 83 ? 7.145 8.764 7.930 1.00 46.78 83 ARG A O 1
ATOM 639 N N . VAL A 1 84 ? 5.011 8.108 8.128 1.00 48.47 84 VAL A N 1
ATOM 640 C CA . VAL A 1 84 ? 4.616 8.428 6.766 1.00 48.47 84 VAL A CA 1
ATOM 641 C C . VAL A 1 84 ? 4.4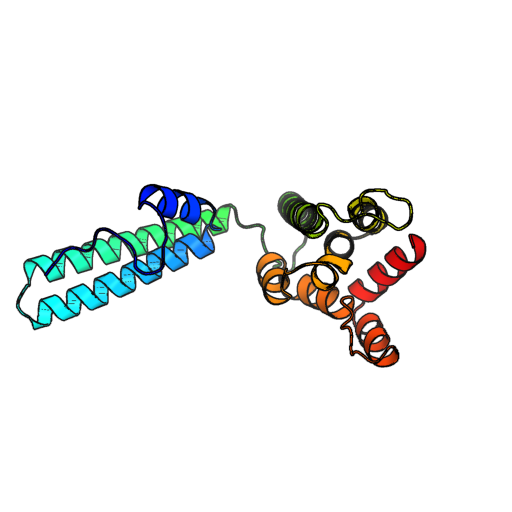09 9.939 6.752 1.00 48.47 84 VAL A C 1
ATOM 643 O O . VAL A 1 84 ? 3.423 10.430 7.288 1.00 48.47 84 VAL A O 1
ATOM 646 N N . ILE A 1 85 ? 5.438 10.624 6.254 1.00 45.00 85 ILE A N 1
ATOM 647 C CA . ILE A 1 85 ? 5.443 11.926 5.579 1.00 45.00 85 ILE A CA 1
ATOM 648 C C . ILE A 1 85 ? 4.523 12.990 6.207 1.00 45.00 85 ILE A C 1
ATOM 650 O O . ILE A 1 85 ? 3.492 13.349 5.652 1.00 45.00 85 ILE A O 1
ATOM 654 N N . ASP A 1 86 ? 4.969 13.556 7.331 1.00 40.91 86 ASP A N 1
ATOM 655 C CA . ASP A 1 86 ? 4.738 14.975 7.620 1.00 40.91 86 ASP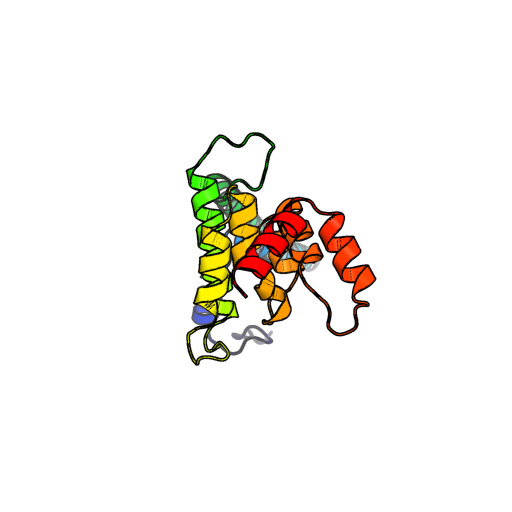 A CA 1
ATOM 656 C C . ASP A 1 86 ? 6.026 15.726 7.251 1.00 40.91 86 ASP A C 1
ATOM 658 O O . ASP A 1 86 ? 7.129 15.210 7.443 1.00 40.91 86 ASP A O 1
ATOM 662 N N . ALA A 1 87 ? 5.873 16.918 6.682 1.00 39.00 87 ALA A N 1
ATOM 663 C CA . ALA A 1 87 ? 6.793 17.616 5.780 1.00 39.00 87 ALA A CA 1
ATOM 664 C C . ALA A 1 87 ? 8.178 18.064 6.319 1.00 39.00 87 ALA A C 1
ATOM 666 O O . ALA A 1 87 ? 8.769 18.974 5.749 1.00 39.00 87 ALA A O 1
ATOM 667 N N . ASP A 1 88 ? 8.745 17.424 7.344 1.00 38.41 88 ASP A N 1
ATOM 668 C CA . ASP A 1 88 ? 10.065 17.761 7.893 1.00 38.41 88 ASP A CA 1
ATOM 669 C C . ASP A 1 88 ? 10.970 16.517 8.025 1.00 38.41 88 ASP A C 1
ATOM 671 O O . ASP A 1 88 ? 10.987 15.789 9.020 1.00 38.41 88 ASP A O 1
ATOM 675 N N . TYR A 1 89 ? 11.760 16.293 6.970 1.00 45.41 89 TYR A N 1
ATOM 676 C CA . TYR A 1 89 ? 12.725 15.203 6.762 1.00 45.41 89 TYR A CA 1
ATOM 677 C C . TYR A 1 89 ? 13.938 15.292 7.713 1.00 45.41 89 TYR A C 1
ATOM 679 O O . TYR A 1 89 ? 15.021 15.707 7.304 1.00 45.41 89 TYR A O 1
ATOM 687 N N . HIS A 1 90 ? 13.782 14.984 9.005 1.00 45.06 90 HIS A N 1
ATOM 688 C CA . HIS A 1 90 ? 14.890 15.056 9.984 1.00 45.06 90 HIS A CA 1
ATOM 689 C C . HIS A 1 90 ? 15.139 13.763 10.792 1.00 45.06 90 HIS A C 1
ATOM 691 O O . HIS A 1 90 ? 16.030 13.756 11.640 1.00 45.06 90 HIS A O 1
ATOM 697 N N . ASP A 1 91 ? 14.438 12.656 10.513 1.00 50.88 91 ASP A N 1
ATOM 698 C CA . ASP A 1 91 ? 14.636 11.372 11.212 1.00 50.88 91 ASP A CA 1
ATOM 699 C C . ASP A 1 91 ? 15.089 10.249 10.254 1.00 50.88 91 ASP A C 1
ATOM 701 O O . ASP A 1 91 ? 14.309 9.756 9.436 1.00 50.88 91 ASP A O 1
ATOM 705 N N . ARG A 1 92 ? 16.372 9.860 10.335 1.00 54.69 92 ARG A N 1
ATOM 706 C CA . ARG A 1 92 ? 16.990 8.835 9.468 1.00 54.69 92 ARG A CA 1
ATOM 707 C C . ARG A 1 92 ? 16.402 7.437 9.678 1.00 54.69 92 ARG A C 1
ATOM 709 O O . ARG A 1 92 ? 16.269 6.693 8.710 1.00 54.69 92 ARG A O 1
ATOM 716 N N . ASP A 1 93 ? 15.994 7.105 10.900 1.00 55.28 93 ASP A N 1
ATOM 717 C CA . ASP A 1 93 ? 15.596 5.739 11.261 1.00 55.28 93 ASP A CA 1
ATOM 718 C C . ASP A 1 93 ? 14.274 5.326 10.596 1.00 55.28 93 ASP A C 1
ATOM 720 O O . ASP A 1 93 ? 14.055 4.155 10.279 1.00 55.28 93 ASP A O 1
ATOM 724 N N . CYS A 1 94 ? 13.379 6.286 10.361 1.00 61.38 94 CYS A N 1
ATOM 725 C CA . CYS A 1 94 ? 12.119 6.046 9.668 1.00 61.38 94 CYS A CA 1
ATOM 726 C C . CYS A 1 94 ? 12.332 5.745 8.180 1.00 61.38 94 CYS A C 1
ATOM 728 O O . CYS A 1 94 ? 11.710 4.835 7.627 1.00 61.38 94 CYS A O 1
ATOM 730 N N . PHE A 1 95 ? 13.225 6.500 7.540 1.00 67.69 95 PHE A N 1
ATOM 731 C CA . PHE A 1 95 ? 13.538 6.320 6.131 1.00 67.69 95 PHE A CA 1
ATOM 732 C C . PHE A 1 95 ? 14.168 4.944 5.872 1.00 67.69 95 PHE A C 1
ATOM 734 O O . PHE A 1 95 ? 13.735 4.225 4.971 1.00 67.69 95 PHE A O 1
ATOM 741 N N . ASP A 1 96 ? 15.115 4.533 6.719 1.00 72.06 96 ASP A N 1
ATOM 742 C CA . ASP A 1 96 ? 15.768 3.226 6.605 1.00 72.06 96 ASP A CA 1
ATOM 743 C C . ASP A 1 96 ? 14.765 2.065 6.720 1.00 72.06 96 ASP A C 1
ATOM 745 O O . ASP A 1 96 ? 14.891 1.060 6.017 1.00 72.06 96 ASP A O 1
ATOM 749 N N . ARG A 1 97 ? 13.715 2.209 7.544 1.00 78.25 97 ARG A N 1
ATOM 750 C CA . ARG A 1 97 ? 12.630 1.215 7.642 1.00 78.25 97 ARG A CA 1
ATOM 751 C C . ARG A 1 97 ? 11.790 1.133 6.373 1.00 78.25 97 ARG A C 1
ATOM 753 O O . ARG A 1 97 ? 11.462 0.027 5.952 1.00 78.25 97 ARG A O 1
ATOM 760 N N . LEU A 1 98 ? 11.442 2.271 5.770 1.00 84.00 98 LEU A N 1
ATOM 761 C CA . LEU A 1 98 ? 10.679 2.298 4.519 1.00 84.00 98 LEU A CA 1
ATOM 762 C C . LEU A 1 98 ? 11.491 1.706 3.367 1.00 84.00 98 LEU A C 1
ATOM 764 O O . LEU A 1 98 ? 10.973 0.895 2.604 1.00 84.00 98 LEU A O 1
ATOM 768 N N . LEU A 1 99 ? 12.779 2.038 3.278 1.00 87.06 99 LEU A N 1
ATOM 769 C CA . LEU A 1 99 ? 13.656 1.467 2.263 1.00 87.06 99 LEU A CA 1
ATOM 770 C C . LEU A 1 99 ? 13.840 -0.046 2.449 1.00 87.06 99 LEU A C 1
ATOM 772 O O . LEU A 1 99 ? 13.812 -0.795 1.474 1.00 87.06 99 LEU A O 1
ATOM 776 N N . LEU A 1 100 ? 13.973 -0.516 3.695 1.00 83.62 100 LEU A N 1
ATOM 777 C CA . LEU A 1 100 ? 14.022 -1.947 3.996 1.00 83.62 100 LEU A CA 1
ATOM 778 C C . LEU A 1 100 ? 12.714 -2.656 3.615 1.00 83.62 100 LEU A C 1
ATOM 780 O O . LEU A 1 100 ? 12.762 -3.736 3.031 1.00 83.62 100 LEU A O 1
ATOM 784 N N . LEU A 1 101 ? 11.559 -2.053 3.909 1.00 87.44 101 LEU A N 1
ATOM 785 C CA . LEU A 1 101 ? 10.257 -2.592 3.516 1.00 87.44 101 LEU A CA 1
ATOM 786 C C . LEU A 1 101 ? 10.136 -2.698 1.990 1.00 87.44 101 LEU A C 1
ATOM 788 O O . LEU A 1 101 ? 9.781 -3.759 1.485 1.00 87.44 101 LEU A O 1
ATOM 792 N N . ALA A 1 102 ? 10.483 -1.633 1.262 1.00 94.38 102 ALA A N 1
ATOM 793 C CA . ALA A 1 102 ? 10.474 -1.612 -0.199 1.00 94.38 102 ALA A CA 1
ATOM 794 C C . ALA A 1 102 ? 11.368 -2.710 -0.789 1.00 94.38 102 ALA A C 1
ATOM 796 O O . ALA A 1 102 ? 10.966 -3.424 -1.705 1.00 94.38 102 ALA A O 1
ATOM 797 N N . ARG A 1 103 ? 12.546 -2.915 -0.190 1.00 91.69 103 ARG A N 1
ATOM 798 C CA . ARG A 1 103 ? 13.459 -3.995 -0.563 1.00 91.69 103 ARG A CA 1
ATOM 799 C C . ARG A 1 103 ? 12.856 -5.383 -0.360 1.00 91.69 103 ARG A C 1
ATOM 801 O O . ARG A 1 103 ? 12.938 -6.198 -1.268 1.00 91.69 103 ARG A O 1
ATOM 808 N N . VAL A 1 104 ? 12.253 -5.655 0.798 1.00 92.12 104 VAL A N 1
ATOM 809 C CA . VAL A 1 104 ? 11.615 -6.957 1.073 1.00 92.12 104 VAL A CA 1
ATOM 810 C C . VAL A 1 104 ? 10.463 -7.219 0.103 1.00 92.12 104 VAL A C 1
ATOM 812 O O . VAL A 1 104 ? 10.267 -8.352 -0.329 1.00 92.12 104 VAL A O 1
ATOM 815 N N . ILE A 1 105 ? 9.703 -6.180 -0.247 1.00 92.62 105 ILE A N 1
ATOM 816 C CA . ILE A 1 105 ? 8.619 -6.276 -1.226 1.00 92.62 105 ILE A CA 1
ATOM 817 C C . ILE A 1 105 ? 9.172 -6.634 -2.607 1.00 92.62 105 ILE A C 1
ATOM 819 O O . ILE A 1 105 ? 8.697 -7.597 -3.198 1.00 92.62 105 ILE A O 1
ATOM 823 N N . ALA A 1 106 ? 10.198 -5.928 -3.085 1.00 96.19 106 ALA A N 1
ATOM 824 C CA . ALA A 1 106 ? 10.819 -6.212 -4.377 1.00 96.19 106 ALA A CA 1
ATOM 825 C C . ALA A 1 106 ? 11.464 -7.607 -4.426 1.00 96.19 106 ALA A C 1
ATOM 827 O O . ALA A 1 106 ? 11.282 -8.339 -5.394 1.00 96.19 106 ALA A O 1
ATOM 828 N N . GLU A 1 107 ? 12.169 -8.015 -3.363 1.00 92.25 107 GLU A N 1
ATOM 829 C CA . GLU A 1 107 ? 12.759 -9.357 -3.251 1.00 92.25 107 GLU A CA 1
ATOM 830 C C . GLU A 1 107 ? 11.694 -10.458 -3.357 1.00 92.25 107 GLU A C 1
ATOM 832 O O . GLU A 1 107 ? 11.936 -11.470 -4.006 1.00 92.25 107 GLU A O 1
ATOM 837 N N . LYS A 1 108 ? 10.513 -10.254 -2.759 1.00 92.06 108 LYS A N 1
ATOM 838 C CA . LYS A 1 108 ? 9.387 -11.193 -2.866 1.00 92.06 108 LYS A CA 1
ATOM 839 C C . LYS A 1 108 ? 8.702 -11.147 -4.231 1.00 92.06 108 LYS A C 1
ATOM 841 O O . LYS A 1 108 ? 8.344 -12.197 -4.748 1.00 92.06 108 LYS A O 1
ATOM 846 N N . ALA A 1 109 ? 8.496 -9.952 -4.784 1.00 93.62 109 ALA A N 1
ATOM 847 C CA . ALA A 1 109 ? 7.827 -9.751 -6.069 1.00 93.62 109 ALA A CA 1
ATOM 848 C C . ALA A 1 109 ? 8.581 -10.439 -7.213 1.00 93.62 109 ALA A C 1
ATOM 850 O O . ALA A 1 109 ? 7.970 -11.064 -8.071 1.00 93.62 109 ALA A O 1
ATOM 851 N N . HIS A 1 110 ? 9.910 -10.366 -7.169 1.00 94.94 110 HIS A N 1
ATOM 852 C CA . HIS A 1 110 ? 10.798 -10.902 -8.195 1.00 94.94 110 HIS A CA 1
ATOM 853 C C . HIS A 1 110 ? 11.428 -12.253 -7.798 1.00 94.94 110 HIS A C 1
ATOM 855 O O . HIS A 1 110 ? 12.433 -12.666 -8.387 1.00 94.94 110 HIS A O 1
ATOM 861 N N . ASP A 1 111 ? 10.879 -12.950 -6.793 1.00 92.75 111 ASP A N 1
ATOM 862 C CA . ASP A 1 111 ? 11.369 -14.275 -6.404 1.00 92.75 111 ASP A CA 1
ATOM 863 C C . A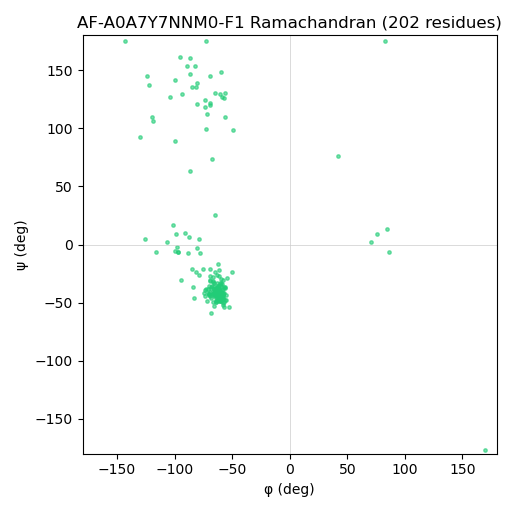SP A 1 111 ? 11.146 -15.283 -7.541 1.00 92.75 111 ASP A C 1
ATOM 865 O O . ASP A 1 111 ? 10.073 -15.379 -8.133 1.00 92.75 111 ASP A O 1
ATOM 869 N N . GLY A 1 112 ? 12.196 -16.026 -7.888 1.00 92.94 112 GLY A N 1
ATOM 870 C CA . GLY A 1 112 ? 12.183 -16.936 -9.034 1.00 92.94 112 GLY A CA 1
ATOM 871 C C . GLY A 1 112 ? 12.165 -16.264 -10.417 1.00 92.94 112 GLY A C 1
ATOM 872 O O . GLY A 1 112 ? 12.153 -16.983 -11.419 1.00 92.94 112 GLY A O 1
ATOM 873 N N . GLN A 1 113 ? 12.208 -14.930 -10.508 1.00 95.62 113 GLN A N 1
ATOM 874 C CA . GLN A 1 113 ? 12.359 -14.211 -11.775 1.00 95.62 113 GLN A CA 1
ATOM 875 C C . GLN A 1 113 ? 13.841 -14.103 -12.158 1.00 95.62 113 GLN A C 1
ATOM 877 O O . GLN A 1 113 ? 14.702 -13.776 -11.336 1.00 95.62 113 GLN A O 1
ATOM 882 N N . PHE A 1 114 ? 14.145 -14.353 -13.432 1.00 93.88 114 PHE A N 1
ATOM 883 C CA . PHE A 1 114 ? 15.503 -14.302 -13.972 1.00 93.88 114 PHE A CA 1
ATOM 884 C C . PHE A 1 114 ? 15.591 -13.344 -15.158 1.00 93.88 114 PHE A C 1
ATOM 886 O O . PHE A 1 114 ? 14.663 -13.246 -15.962 1.00 93.88 114 PHE A O 1
ATOM 893 N N . ASP A 1 115 ? 16.729 -12.664 -15.282 1.00 92.75 115 ASP A N 1
ATOM 894 C CA . ASP A 1 115 ? 17.045 -11.835 -16.438 1.00 92.75 115 ASP A CA 1
ATOM 895 C C . ASP A 1 115 ? 17.363 -12.687 -17.687 1.00 92.75 115 ASP A C 1
ATOM 897 O O . ASP A 1 115 ? 17.469 -13.918 -17.649 1.00 92.75 115 ASP A O 1
ATOM 901 N N . LYS A 1 116 ? 17.569 -12.019 -18.829 1.00 89.25 116 LYS A N 1
ATOM 902 C CA . LYS A 1 116 ? 17.910 -12.675 -20.109 1.00 89.25 116 LYS A CA 1
ATOM 903 C C . LYS A 1 116 ? 19.243 -13.438 -20.078 1.00 89.25 116 LYS A C 1
ATOM 905 O O . LYS A 1 116 ? 19.494 -14.246 -20.970 1.00 89.25 116 LYS A O 1
ATOM 910 N N . SER A 1 117 ? 20.090 -13.167 -19.089 1.00 90.56 117 SER A N 1
ATOM 911 C CA . SER A 1 117 ? 21.396 -13.797 -18.879 1.00 90.56 117 SER A CA 1
ATOM 912 C C . SER A 1 117 ? 21.345 -14.932 -17.845 1.00 90.56 117 SER A C 1
ATOM 914 O O . SER A 1 117 ? 22.360 -15.591 -17.627 1.00 90.56 117 SER A O 1
ATOM 916 N N . GLY A 1 118 ? 20.183 -15.188 -17.233 1.00 92.69 118 GLY A N 1
ATOM 917 C CA . GLY A 1 118 ? 19.979 -16.216 -16.214 1.00 92.69 118 GLY A CA 1
ATOM 918 C C . GLY A 1 118 ? 20.333 -15.793 -14.783 1.00 92.69 118 GLY A C 1
ATOM 919 O O . GLY A 1 118 ? 20.421 -16.663 -13.918 1.00 92.69 118 GLY A O 1
ATOM 920 N N . ASN A 1 119 ? 20.538 -14.501 -14.504 1.00 92.25 119 ASN A N 1
ATOM 921 C CA . ASN A 1 119 ? 20.761 -14.003 -13.140 1.00 92.25 119 ASN A CA 1
ATOM 922 C C . ASN A 1 119 ? 19.432 -13.645 -12.454 1.00 92.25 119 ASN A C 1
ATOM 924 O O . ASN A 1 119 ? 18.481 -13.285 -13.147 1.00 92.25 119 ASN A O 1
ATOM 928 N N . PRO A 1 120 ? 19.346 -13.681 -11.109 1.00 94.75 120 PRO A N 1
ATOM 929 C CA . PRO A 1 120 ? 18.156 -13.232 -10.386 1.00 94.75 120 PRO A CA 1
ATOM 930 C C . PRO A 1 120 ? 17.796 -11.778 -10.718 1.00 94.75 120 PRO A C 1
ATOM 932 O O . PRO A 1 120 ? 18.636 -10.883 -10.558 1.00 94.75 120 PRO A O 1
ATOM 935 N N . TYR A 1 121 ? 16.546 -11.549 -11.134 1.00 95.38 121 TYR A N 1
ATOM 936 C CA . TYR A 1 121 ? 16.075 -10.252 -11.634 1.00 95.38 121 TYR A CA 1
ATOM 937 C C . TYR A 1 121 ? 16.205 -9.132 -10.603 1.00 95.38 121 TYR A C 1
ATOM 939 O O . TYR A 1 121 ? 16.568 -8.017 -10.959 1.00 95.38 121 TYR A O 1
ATOM 947 N N . ILE A 1 122 ? 16.039 -9.447 -9.313 1.00 95.94 122 ILE A N 1
ATOM 948 C CA . ILE A 1 122 ? 16.193 -8.504 -8.192 1.00 95.94 122 ILE A CA 1
ATOM 949 C C . ILE A 1 122 ? 17.510 -7.706 -8.216 1.00 95.94 122 ILE A C 1
ATOM 951 O O . ILE A 1 122 ? 17.591 -6.605 -7.670 1.00 95.94 122 ILE A O 1
ATOM 955 N N . SER A 1 123 ? 18.546 -8.231 -8.878 1.00 94.94 123 SER A N 1
ATOM 956 C CA . SER A 1 123 ? 19.816 -7.530 -9.067 1.00 94.94 123 SER A CA 1
ATOM 957 C C . SER A 1 123 ? 19.645 -6.210 -9.834 1.00 94.94 123 SER A C 1
ATOM 959 O O . SER A 1 123 ? 20.358 -5.252 -9.539 1.00 94.94 123 SER A O 1
ATOM 961 N N . HIS A 1 124 ? 18.691 -6.135 -10.769 1.00 95.75 124 HIS A N 1
ATOM 962 C CA . HIS A 1 124 ? 18.389 -4.924 -11.530 1.00 95.75 124 HIS A CA 1
ATOM 963 C C . HIS A 1 124 ? 17.765 -3.823 -10.651 1.00 95.75 124 HIS A C 1
ATOM 965 O O . HIS A 1 124 ? 18.417 -2.785 -10.501 1.00 95.75 124 HIS A O 1
ATOM 971 N N . PRO A 1 125 ? 16.613 -4.018 -9.970 1.00 96.94 125 PRO A N 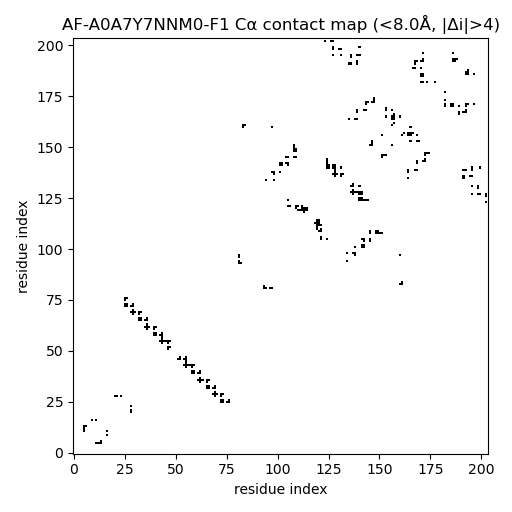1
ATOM 972 C CA . PRO A 1 125 ? 16.057 -2.995 -9.079 1.00 96.94 125 PRO A CA 1
ATOM 973 C C . PRO A 1 125 ? 17.033 -2.535 -7.983 1.00 96.94 125 PRO A C 1
ATOM 975 O O . PRO A 1 125 ? 17.103 -1.345 -7.669 1.00 96.94 125 PRO A O 1
ATOM 978 N N . LEU A 1 126 ? 17.855 -3.443 -7.436 1.00 96.06 126 LEU A N 1
ATOM 979 C CA . LEU A 1 126 ? 18.907 -3.089 -6.471 1.00 96.06 126 LEU A CA 1
ATOM 980 C C . LEU A 1 126 ? 19.969 -2.157 -7.070 1.00 96.06 126 LEU A C 1
ATOM 982 O O . LEU A 1 126 ? 20.419 -1.219 -6.405 1.00 96.06 126 LEU A O 1
ATOM 986 N N . ALA A 1 127 ? 20.375 -2.400 -8.315 1.00 96.56 127 ALA A N 1
ATOM 987 C CA . ALA A 1 127 ? 21.342 -1.561 -9.001 1.00 96.56 127 ALA A CA 1
ATOM 988 C C . ALA A 1 127 ? 20.751 -0.188 -9.350 1.00 96.56 127 ALA A C 1
ATOM 990 O O . ALA A 1 127 ? 21.397 0.825 -9.069 1.00 96.56 127 ALA A O 1
ATOM 991 N N . VAL A 1 128 ? 19.513 -0.128 -9.856 1.00 97.62 128 VAL A N 1
ATOM 992 C CA . VAL A 1 128 ? 18.798 1.138 -10.111 1.00 97.62 128 VAL A CA 1
ATOM 993 C C . VAL A 1 128 ? 18.677 1.958 -8.823 1.00 97.62 128 VAL A C 1
ATOM 995 O O . VAL A 1 128 ? 19.047 3.133 -8.806 1.00 97.62 128 VAL A O 1
ATOM 998 N N . MET A 1 129 ? 18.289 1.324 -7.711 1.00 96.69 129 MET A N 1
ATOM 999 C CA . MET A 1 129 ? 18.257 1.949 -6.384 1.00 96.69 129 MET A CA 1
ATOM 1000 C C . MET A 1 129 ? 19.629 2.488 -5.958 1.00 96.69 129 MET A C 1
ATOM 1002 O O . MET A 1 129 ? 19.721 3.582 -5.407 1.00 96.69 129 MET A O 1
ATOM 1006 N N . SER A 1 130 ? 20.716 1.752 -6.200 1.00 94.62 130 SER A N 1
ATOM 1007 C CA . SER A 1 130 ? 22.062 2.187 -5.797 1.00 94.62 130 SER A CA 1
ATOM 1008 C C . SER A 1 130 ? 22.540 3.458 -6.512 1.00 94.62 130 SER A C 1
ATOM 1010 O O . SER A 1 130 ? 23.376 4.181 -5.971 1.00 94.62 130 SER A O 1
ATOM 1012 N N . MET A 1 131 ? 21.988 3.744 -7.696 1.00 95.62 131 MET A N 1
ATOM 1013 C CA . MET A 1 131 ? 22.291 4.940 -8.486 1.00 95.62 131 MET A CA 1
ATOM 1014 C C . MET A 1 131 ? 21.411 6.146 -8.131 1.00 95.62 131 MET A C 1
ATOM 1016 O O . MET A 1 131 ? 21.645 7.233 -8.655 1.00 95.62 131 MET A O 1
ATOM 1020 N N . ALA A 1 132 ? 20.391 5.963 -7.291 1.00 93.44 132 ALA A N 1
ATOM 1021 C CA . ALA A 1 132 ? 19.471 7.023 -6.911 1.00 93.44 132 ALA A CA 1
ATOM 1022 C C . ALA A 1 132 ? 20.049 7.928 -5.811 1.00 93.44 132 ALA A C 1
ATOM 1024 O O . ALA A 1 132 ? 20.644 7.462 -4.833 1.00 93.44 132 ALA A O 1
ATOM 1025 N N . ASP A 1 133 ? 19.828 9.235 -5.960 1.00 82.88 133 ASP A N 1
ATOM 1026 C CA . ASP A 1 133 ? 20.429 10.255 -5.099 1.00 82.88 133 ASP A CA 1
ATOM 1027 C C . ASP A 1 133 ? 19.648 10.456 -3.795 1.00 82.88 133 ASP A C 1
ATOM 1029 O O . ASP A 1 133 ? 20.229 10.509 -2.707 1.00 82.88 133 ASP A O 1
ATOM 1033 N N . THR A 1 134 ? 18.320 10.566 -3.892 1.00 86.75 134 THR A N 1
ATOM 1034 C CA . THR A 1 134 ? 17.454 10.853 -2.741 1.00 86.75 134 THR A CA 1
ATOM 1035 C C . THR A 1 134 ? 16.884 9.579 -2.133 1.00 86.75 134 THR A C 1
ATOM 1037 O O . THR A 1 134 ? 16.844 8.518 -2.755 1.00 86.75 134 THR A O 1
ATOM 1040 N N . GLY A 1 135 ? 16.412 9.683 -0.892 1.00 85.62 135 GLY A N 1
ATOM 1041 C CA . GLY A 1 135 ? 15.754 8.564 -0.241 1.00 85.62 135 GLY A CA 1
ATOM 1042 C C . GLY A 1 135 ? 14.489 8.096 -0.974 1.00 85.62 135 GLY A C 1
ATOM 1043 O O . GLY A 1 135 ? 14.306 6.904 -1.210 1.00 85.62 135 GLY A O 1
ATOM 1044 N N . ILE A 1 136 ? 13.633 9.030 -1.383 1.00 88.50 136 ILE A N 1
ATOM 1045 C CA . ILE A 1 136 ? 12.397 8.701 -2.104 1.00 88.50 136 ILE A CA 1
ATOM 1046 C C . ILE A 1 136 ? 12.722 8.068 -3.456 1.00 88.50 136 ILE A C 1
ATOM 1048 O O . ILE A 1 136 ? 12.146 7.038 -3.795 1.00 88.50 136 ILE A O 1
ATOM 1052 N N . ASP A 1 137 ? 13.705 8.612 -4.178 1.00 94.00 137 ASP A N 1
ATOM 1053 C CA . ASP A 1 137 ? 14.156 8.052 -5.452 1.00 94.00 137 ASP A CA 1
ATOM 1054 C C . ASP A 1 137 ? 14.627 6.601 -5.278 1.00 94.00 137 ASP A C 1
ATOM 1056 O O . ASP A 1 137 ? 14.325 5.766 -6.120 1.00 94.00 137 ASP A O 1
ATOM 1060 N N . LYS A 1 138 ? 15.308 6.271 -4.169 1.00 95.56 138 LYS A N 1
ATOM 1061 C CA . LYS A 1 138 ? 15.716 4.891 -3.850 1.00 95.56 138 LYS A CA 1
ATOM 1062 C C . LYS A 1 138 ? 14.525 3.962 -3.634 1.00 95.56 138 LYS A C 1
ATOM 1064 O O . LYS A 1 138 ? 14.541 2.842 -4.138 1.00 95.56 138 LYS A O 1
ATOM 1069 N N . ILE A 1 139 ? 13.506 4.414 -2.902 1.00 96.25 139 ILE A N 1
ATOM 1070 C CA . ILE A 1 139 ? 12.282 3.632 -2.673 1.00 96.25 139 ILE A CA 1
ATOM 1071 C C . ILE A 1 139 ? 11.554 3.390 -4.000 1.00 96.25 139 ILE A C 1
ATOM 1073 O O . ILE A 1 139 ? 11.205 2.256 -4.306 1.00 96.25 139 ILE A O 1
ATOM 1077 N N . VAL A 1 140 ? 11.364 4.429 -4.815 1.00 97.81 140 VAL A N 1
ATOM 1078 C CA . VAL A 1 140 ? 10.697 4.290 -6.118 1.00 97.81 140 VAL A CA 1
ATOM 1079 C C . VAL A 1 140 ? 11.525 3.415 -7.060 1.00 97.81 140 VAL A C 1
ATOM 1081 O O . VAL A 1 140 ? 10.971 2.549 -7.723 1.00 97.81 140 VAL A O 1
ATOM 1084 N N . ALA A 1 141 ? 12.850 3.566 -7.069 1.00 97.94 141 ALA A N 1
ATOM 1085 C CA . ALA A 1 141 ? 13.751 2.762 -7.888 1.00 97.94 141 ALA A CA 1
ATOM 1086 C C . ALA A 1 141 ? 13.698 1.266 -7.569 1.00 97.94 141 ALA A C 1
ATOM 1088 O O . ALA A 1 141 ? 13.704 0.457 -8.490 1.00 97.94 141 ALA A O 1
ATOM 1089 N N . ILE A 1 142 ? 13.627 0.869 -6.296 1.00 98.19 142 ILE A N 1
ATOM 1090 C CA . ILE A 1 142 ? 13.524 -0.560 -5.967 1.00 98.19 142 ILE A CA 1
ATOM 1091 C C . ILE A 1 142 ? 12.121 -1.130 -6.234 1.00 98.19 142 ILE A C 1
ATOM 1093 O O . ILE A 1 142 ? 11.987 -2.335 -6.407 1.00 98.19 142 ILE A O 1
ATOM 1097 N N . LEU A 1 143 ? 11.091 -0.278 -6.293 1.00 98.19 143 LEU A N 1
ATOM 1098 C CA . LEU A 1 143 ? 9.698 -0.674 -6.525 1.00 98.19 143 LEU A CA 1
ATOM 1099 C C . LEU A 1 143 ? 9.238 -0.553 -7.985 1.00 98.19 143 LEU A C 1
ATOM 1101 O O . LEU A 1 143 ? 8.109 -0.938 -8.274 1.00 98.19 143 LEU A O 1
ATOM 1105 N N . HIS A 1 144 ? 10.052 0.004 -8.885 1.00 97.25 144 HIS A N 1
ATOM 1106 C CA . HIS A 1 144 ? 9.561 0.498 -10.177 1.00 97.25 144 HIS A CA 1
ATOM 1107 C C . HIS A 1 144 ? 8.894 -0.569 -11.061 1.00 97.25 144 HIS A C 1
ATOM 1109 O O . HIS A 1 144 ? 7.878 -0.265 -11.678 1.00 97.25 144 HIS A O 1
ATOM 1115 N N . ASP A 1 145 ? 9.391 -1.808 -11.030 1.00 96.88 145 ASP A N 1
ATOM 1116 C CA . ASP A 1 145 ? 8.829 -2.940 -11.783 1.00 96.88 145 ASP A CA 1
ATOM 1117 C C . ASP A 1 145 ? 7.889 -3.824 -10.955 1.00 96.88 145 ASP A C 1
ATOM 1119 O O . ASP A 1 145 ? 7.257 -4.734 -11.483 1.00 96.88 145 ASP A O 1
ATOM 1123 N N . VAL A 1 146 ? 7.766 -3.587 -9.645 1.00 97.12 146 VAL A N 1
ATOM 1124 C CA . VAL A 1 146 ? 7.044 -4.496 -8.738 1.00 97.12 146 VAL A CA 1
ATOM 1125 C C . VAL A 1 146 ? 5.587 -4.662 -9.154 1.00 97.12 146 VAL A C 1
ATOM 1127 O O . VAL A 1 146 ? 5.058 -5.768 -9.112 1.00 97.12 146 VAL A O 1
ATOM 1130 N N . VAL A 1 147 ? 4.931 -3.573 -9.546 1.00 96.81 147 VAL A N 1
ATOM 1131 C CA . VAL A 1 147 ? 3.517 -3.606 -9.947 1.00 96.81 147 VAL A CA 1
ATOM 1132 C C . VAL A 1 147 ? 3.346 -4.139 -11.373 1.00 96.81 147 VAL A C 1
ATOM 1134 O O . VAL A 1 147 ? 2.300 -4.695 -11.688 1.00 96.81 147 VAL A O 1
ATOM 1137 N N . GLU A 1 148 ? 4.359 -3.994 -12.232 1.00 93.75 148 GLU A N 1
ATOM 1138 C CA . GLU A 1 148 ? 4.330 -4.531 -13.599 1.00 93.75 148 GLU A CA 1
ATOM 1139 C C . GLU A 1 148 ? 4.502 -6.057 -13.613 1.00 93.75 148 GLU A C 1
ATOM 1141 O O . GLU A 1 148 ? 3.815 -6.751 -14.364 1.00 93.75 148 GLU A O 1
ATOM 1146 N N . ASP A 1 149 ? 5.381 -6.574 -12.750 1.00 93.38 149 ASP A N 1
ATOM 1147 C CA . ASP A 1 149 ? 5.863 -7.957 -12.797 1.00 93.38 149 ASP A CA 1
ATOM 1148 C C . ASP A 1 149 ? 5.289 -8.869 -11.695 1.00 93.38 149 ASP A C 1
ATOM 1150 O O . ASP A 1 149 ? 5.662 -10.042 -11.611 1.00 93.38 149 ASP A O 1
ATOM 1154 N N . SER A 1 150 ? 4.391 -8.376 -10.834 1.00 93.94 150 SER A N 1
ATOM 1155 C CA . SER A 1 150 ? 3.810 -9.170 -9.740 1.00 93.94 150 SER A CA 1
ATOM 1156 C C . SER A 1 150 ? 2.330 -8.872 -9.475 1.00 93.94 150 SER A C 1
ATOM 1158 O O . SER A 1 150 ? 1.747 -7.951 -10.036 1.00 93.94 150 SER A O 1
ATOM 1160 N N . ASP A 1 151 ? 1.717 -9.635 -8.564 1.00 92.31 151 ASP A N 1
ATOM 1161 C CA . ASP A 1 151 ? 0.319 -9.450 -8.140 1.00 92.31 151 ASP A CA 1
ATOM 1162 C C . ASP A 1 151 ? 0.122 -8.290 -7.134 1.00 92.31 151 ASP A C 1
ATOM 1164 O O . ASP A 1 151 ? -0.974 -8.095 -6.598 1.00 92.31 151 ASP A O 1
ATOM 1168 N N . ILE A 1 152 ? 1.172 -7.521 -6.820 1.00 91.75 152 ILE A N 1
ATOM 1169 C CA . ILE A 1 152 ? 1.080 -6.398 -5.881 1.00 91.75 152 ILE A CA 1
ATOM 1170 C C . ILE A 1 152 ? 0.347 -5.225 -6.532 1.00 91.75 152 ILE A C 1
ATOM 1172 O O . ILE A 1 152 ? 0.753 -4.691 -7.559 1.00 91.75 152 ILE A O 1
ATOM 1176 N N . SER A 1 153 ? -0.722 -4.770 -5.879 1.00 94.31 153 SER A N 1
ATOM 1177 C CA . SER A 1 153 ? -1.550 -3.677 -6.387 1.00 94.31 153 SER A CA 1
ATOM 1178 C C . SER A 1 153 ? -0.978 -2.285 -6.086 1.00 94.31 153 SER A C 1
ATOM 1180 O O . SER A 1 153 ? -0.340 -2.058 -5.053 1.00 94.31 153 SER A O 1
ATOM 1182 N N . MET A 1 154 ? -1.330 -1.303 -6.922 1.00 95.38 154 MET A N 1
ATOM 1183 C CA . MET A 1 154 ? -1.061 0.116 -6.646 1.00 95.38 154 MET A CA 1
ATOM 1184 C C . MET A 1 154 ? -1.686 0.611 -5.332 1.00 95.38 154 MET A C 1
ATOM 1186 O O . MET A 1 154 ? -1.137 1.504 -4.689 1.00 95.38 154 MET A O 1
ATOM 1190 N N . GLU A 1 155 ? -2.826 0.049 -4.917 1.00 90.75 155 GLU A N 1
ATOM 1191 C CA . GLU A 1 155 ? -3.459 0.375 -3.632 1.00 90.75 155 GLU A CA 1
ATOM 1192 C C . GLU A 1 155 ? -2.557 -0.030 -2.460 1.00 90.75 155 GLU A C 1
ATOM 1194 O O . GLU A 1 155 ? -2.346 0.751 -1.534 1.00 90.75 155 GLU A O 1
ATOM 1199 N N . THR A 1 156 ? -1.937 -1.210 -2.543 1.00 86.31 156 THR A N 1
ATOM 1200 C CA . THR A 1 156 ? -0.958 -1.677 -1.557 1.00 86.31 156 THR A CA 1
ATOM 1201 C C . THR A 1 156 ? 0.239 -0.730 -1.469 1.00 86.31 156 THR A C 1
ATOM 1203 O O . THR A 1 156 ? 0.635 -0.356 -0.366 1.00 86.31 156 THR A O 1
ATOM 1206 N N . ILE A 1 157 ? 0.784 -0.288 -2.608 1.00 93.19 157 ILE A N 1
ATOM 1207 C CA . ILE A 1 157 ? 1.909 0.661 -2.632 1.00 93.19 157 ILE A CA 1
ATOM 1208 C C . ILE A 1 157 ? 1.526 1.992 -1.971 1.00 93.19 157 ILE A C 1
ATOM 1210 O O . ILE A 1 157 ? 2.259 2.476 -1.106 1.00 93.19 157 ILE A O 1
ATOM 1214 N N . ARG A 1 158 ? 0.364 2.563 -2.315 1.00 89.81 158 ARG A N 1
ATOM 1215 C CA . ARG A 1 158 ? -0.121 3.817 -1.709 1.00 89.81 158 ARG A CA 1
ATOM 1216 C C . ARG A 1 158 ? -0.318 3.686 -0.198 1.00 89.81 158 ARG A C 1
ATOM 1218 O O . ARG A 1 158 ? 0.124 4.557 0.545 1.00 89.81 158 ARG A O 1
ATOM 1225 N N . ASN A 1 159 ? -0.899 2.580 0.267 1.00 78.69 159 ASN A N 1
ATOM 1226 C CA . ASN A 1 159 ? -1.138 2.351 1.694 1.00 78.69 159 ASN A CA 1
ATOM 1227 C C . ASN A 1 159 ? 0.162 2.214 2.505 1.00 78.69 159 ASN A C 1
ATOM 1229 O O . ASN A 1 159 ? 0.224 2.672 3.644 1.00 78.69 159 ASN A O 1
ATOM 1233 N N . LEU A 1 160 ? 1.204 1.602 1.932 1.00 81.81 160 LEU A N 1
ATOM 1234 C CA . LEU A 1 160 ? 2.471 1.357 2.631 1.00 81.81 160 LEU A CA 1
ATOM 1235 C C . LEU A 1 160 ? 3.432 2.551 2.596 1.00 81.81 160 LEU A C 1
ATOM 1237 O O . LEU A 1 160 ? 4.141 2.790 3.575 1.00 81.81 160 LEU A O 1
ATOM 1241 N N . PHE A 1 161 ? 3.475 3.287 1.482 1.00 86.19 161 PHE A N 1
ATOM 1242 C CA . PHE A 1 161 ? 4.493 4.318 1.239 1.00 86.19 161 PHE A CA 1
ATOM 1243 C C . PHE A 1 161 ? 3.938 5.744 1.130 1.00 86.19 161 PHE A C 1
ATOM 1245 O O . PHE A 1 161 ? 4.717 6.698 1.096 1.00 86.19 161 PHE A O 1
ATOM 1252 N N . GLY A 1 162 ? 2.614 5.906 1.122 1.00 85.94 162 GLY A N 1
ATOM 1253 C CA . GLY A 1 162 ? 1.942 7.192 0.972 1.00 85.94 162 GLY A CA 1
ATOM 1254 C C . GLY A 1 162 ? 1.809 7.651 -0.482 1.00 85.94 162 GLY A C 1
ATOM 1255 O O . GLY A 1 162 ? 2.323 7.031 -1.418 1.00 85.94 162 GLY A O 1
ATOM 1256 N N . ASP A 1 163 ? 1.104 8.768 -0.662 1.00 89.12 163 ASP A N 1
ATOM 1257 C CA . ASP A 1 163 ? 0.706 9.264 -1.984 1.00 89.12 163 ASP A CA 1
ATOM 1258 C C . ASP A 1 163 ? 1.884 9.717 -2.851 1.00 89.12 163 ASP A C 1
ATOM 1260 O O . ASP A 1 163 ? 1.835 9.549 -4.064 1.00 89.12 163 ASP A O 1
ATOM 1264 N N . GLU A 1 164 ? 2.955 10.255 -2.263 1.00 91.56 164 GLU A N 1
ATOM 1265 C CA . GLU A 1 164 ? 4.118 10.737 -3.022 1.00 91.56 164 GLU A CA 1
ATOM 1266 C C . GLU A 1 164 ? 4.848 9.589 -3.737 1.00 91.56 164 GLU A C 1
ATOM 1268 O O . GLU A 1 164 ? 5.028 9.620 -4.956 1.00 91.56 164 GLU A O 1
ATOM 1273 N N . VAL A 1 165 ? 5.209 8.536 -2.993 1.00 95.25 165 VAL A N 1
ATOM 1274 C CA . VAL A 1 165 ? 5.812 7.321 -3.564 1.00 95.25 165 VAL A CA 1
ATOM 1275 C C . VAL A 1 165 ? 4.809 6.617 -4.470 1.00 95.25 165 VAL A C 1
ATOM 1277 O O . VAL A 1 165 ? 5.159 6.224 -5.579 1.00 95.25 165 VAL A O 1
ATOM 1280 N N . GLY A 1 166 ? 3.554 6.496 -4.030 1.00 95.94 166 GLY A N 1
ATOM 1281 C CA . GLY A 1 166 ? 2.499 5.858 -4.806 1.00 95.94 166 GLY A CA 1
ATOM 1282 C C . GLY A 1 166 ? 2.275 6.518 -6.165 1.00 95.94 166 GLY A C 1
ATOM 1283 O O . GLY A 1 166 ? 2.153 5.811 -7.156 1.00 95.94 166 GLY A O 1
ATOM 1284 N N . ALA A 1 167 ? 2.271 7.849 -6.243 1.00 96.00 167 ALA A N 1
ATOM 1285 C CA . ALA A 1 167 ? 2.129 8.581 -7.500 1.00 96.00 167 ALA A CA 1
ATOM 1286 C C . ALA A 1 167 ? 3.344 8.411 -8.425 1.00 96.00 167 ALA A C 1
ATOM 1288 O O . ALA A 1 167 ? 3.178 8.344 -9.640 1.00 96.00 167 ALA A O 1
ATOM 1289 N N . ALA A 1 168 ? 4.558 8.335 -7.873 1.00 97.81 168 ALA A N 1
ATOM 1290 C CA . ALA A 1 168 ? 5.768 8.109 -8.661 1.00 97.81 168 ALA A CA 1
ATOM 1291 C C . ALA A 1 168 ? 5.848 6.678 -9.216 1.00 97.81 168 ALA A C 1
ATOM 1293 O O . ALA A 1 168 ? 6.191 6.503 -10.385 1.00 97.81 168 ALA A O 1
ATOM 1294 N N . VAL A 1 169 ? 5.488 5.673 -8.407 1.00 97.94 169 VAL A N 1
ATOM 1295 C CA . VAL A 1 169 ? 5.389 4.276 -8.859 1.00 97.94 169 VAL A CA 1
ATOM 1296 C C . VAL A 1 169 ? 4.295 4.150 -9.920 1.00 97.94 169 VAL A C 1
ATOM 1298 O O . VAL A 1 169 ? 4.566 3.655 -11.001 1.00 97.94 169 VAL A O 1
ATOM 1301 N N . ASP A 1 170 ? 3.105 4.709 -9.685 1.00 96.94 170 ASP A N 1
ATOM 1302 C CA . ASP A 1 170 ? 2.004 4.699 -10.661 1.00 96.94 170 ASP A CA 1
ATOM 1303 C C . ASP A 1 170 ? 2.424 5.295 -12.011 1.00 96.94 170 ASP A C 1
ATOM 1305 O O . ASP A 1 170 ? 2.118 4.742 -13.067 1.00 96.94 170 ASP A O 1
ATOM 1309 N N . ALA A 1 171 ? 3.153 6.416 -11.979 1.00 97.38 171 ALA A N 1
ATOM 1310 C CA . ALA A 1 171 ? 3.634 7.098 -13.173 1.00 97.38 171 ALA A CA 1
ATOM 1311 C C . ALA A 1 171 ? 4.667 6.275 -13.956 1.00 97.38 171 ALA A C 1
ATOM 1313 O O . ALA A 1 171 ? 4.644 6.317 -15.185 1.00 97.38 171 ALA A O 1
ATOM 1314 N N . ILE A 1 172 ? 5.563 5.548 -13.275 1.00 96.81 172 ILE A N 1
ATOM 1315 C CA . ILE A 1 172 ? 6.594 4.731 -13.934 1.00 96.81 172 ILE A CA 1
ATOM 1316 C C . ILE A 1 172 ? 6.099 3.336 -14.327 1.00 96.81 172 ILE A C 1
ATOM 1318 O O . ILE A 1 172 ? 6.659 2.772 -15.264 1.00 96.81 172 ILE A O 1
ATOM 1322 N N . THR A 1 173 ? 5.023 2.847 -13.702 1.00 96.31 173 THR A N 1
ATOM 1323 C CA . THR A 1 173 ? 4.341 1.599 -14.053 1.00 96.31 173 THR A CA 1
ATOM 1324 C C . THR A 1 173 ? 3.627 1.727 -15.399 1.00 96.31 173 THR A C 1
ATOM 1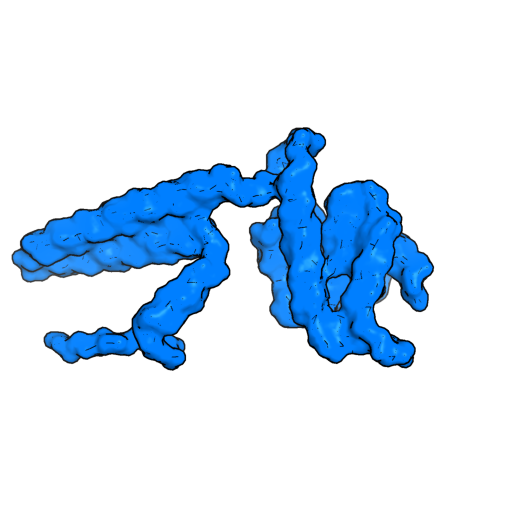326 O O . THR A 1 173 ? 2.725 2.553 -15.596 1.00 96.31 173 THR A O 1
ATOM 1329 N N . ARG A 1 174 ? 4.019 0.882 -16.346 1.00 92.75 174 ARG A N 1
ATOM 1330 C CA . ARG A 1 174 ? 3.463 0.788 -17.687 1.00 92.75 174 ARG A CA 1
ATOM 1331 C C . ARG A 1 174 ? 2.358 -0.260 -17.746 1.00 92.75 174 ARG A C 1
ATOM 1333 O O . ARG A 1 174 ? 2.547 -1.414 -17.383 1.00 92.75 174 ARG A O 1
ATOM 1340 N N . SER A 1 175 ? 1.203 0.121 -18.286 1.00 88.06 175 SER A N 1
ATOM 1341 C CA . SER A 1 175 ? 0.133 -0.846 -18.569 1.00 88.06 175 SER A CA 1
ATOM 1342 C C . SER A 1 175 ? 0.314 -1.492 -19.948 1.00 88.06 175 SER A C 1
ATOM 1344 O O . SER A 1 175 ? 0.766 -0.842 -20.892 1.00 88.06 175 SER A O 1
ATOM 1346 N N . ALA A 1 176 ? -0.084 -2.761 -20.091 1.00 83.62 176 ALA A N 1
ATOM 1347 C CA . ALA A 1 176 ? 0.086 -3.527 -21.333 1.00 83.62 176 ALA A CA 1
ATOM 1348 C C . ALA A 1 176 ? -0.601 -2.888 -22.560 1.00 83.62 176 ALA A C 1
ATOM 1350 O O . ALA A 1 176 ? -0.064 -2.949 -23.665 1.00 83.62 176 ALA A O 1
ATOM 1351 N N . ASP A 1 177 ? -1.750 -2.239 -22.350 1.00 88.44 177 ASP A N 1
ATOM 1352 C CA . ASP A 1 177 ? -2.565 -1.612 -23.402 1.00 88.44 177 ASP A CA 1
ATOM 1353 C C . ASP A 1 177 ? -2.338 -0.092 -23.532 1.00 88.44 177 ASP A C 1
ATOM 1355 O O . ASP A 1 177 ? -3.084 0.599 -24.229 1.00 88.44 177 ASP A O 1
ATOM 1359 N N . GLU A 1 178 ? -1.338 0.461 -22.841 1.00 89.25 178 GLU A N 1
ATOM 1360 C CA . GLU A 1 178 ? -1.103 1.904 -22.822 1.00 89.25 178 GLU A CA 1
ATOM 1361 C C . GLU A 1 178 ? -0.341 2.393 -24.061 1.00 89.25 178 GLU A C 1
ATOM 1363 O O . GLU A 1 178 ? 0.678 1.824 -24.471 1.00 89.25 178 GLU A O 1
ATOM 1368 N N . ASP A 1 179 ? -0.816 3.506 -24.629 1.00 93.38 179 ASP A N 1
ATOM 1369 C CA . ASP A 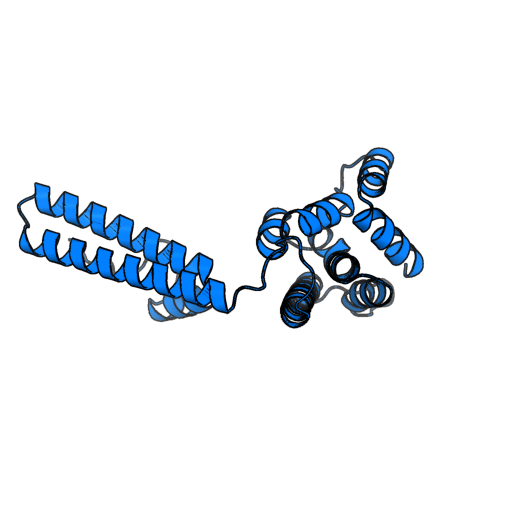1 179 ? -0.105 4.216 -25.686 1.00 93.38 179 ASP A CA 1
ATOM 1370 C C . ASP A 1 179 ? 1.272 4.698 -25.183 1.00 93.38 179 ASP A C 1
ATOM 1372 O O . ASP A 1 179 ? 1.350 5.352 -24.138 1.00 93.38 179 ASP A O 1
ATOM 1376 N N . PRO A 1 180 ? 2.373 4.422 -25.911 1.00 92.88 180 PRO A N 1
ATOM 1377 C CA . PRO A 1 180 ? 3.707 4.806 -25.467 1.00 92.88 180 PRO A CA 1
ATOM 1378 C C . PRO A 1 180 ? 3.872 6.304 -25.190 1.00 92.88 180 PRO A C 1
ATOM 1380 O O . PRO A 1 180 ? 4.580 6.660 -24.249 1.00 92.88 180 PRO A O 1
ATOM 1383 N N . GLU A 1 181 ? 3.246 7.188 -25.975 1.00 93.69 181 GLU A N 1
ATOM 1384 C CA . GLU A 1 181 ? 3.380 8.631 -25.751 1.00 93.69 181 GLU A CA 1
ATOM 1385 C C . GLU A 1 181 ? 2.630 9.059 -24.488 1.00 93.69 181 GLU A C 1
ATOM 1387 O O . GLU A 1 181 ? 3.152 9.863 -23.718 1.00 93.69 181 GLU A O 1
ATOM 1392 N N . ALA A 1 182 ? 1.458 8.472 -24.224 1.00 93.75 182 ALA A N 1
ATOM 1393 C CA . ALA A 1 182 ? 0.732 8.686 -22.974 1.00 93.75 182 ALA A CA 1
ATOM 1394 C C . ALA A 1 182 ? 1.548 8.232 -21.750 1.00 93.75 182 ALA A C 1
ATOM 1396 O O . ALA A 1 182 ? 1.681 8.999 -20.795 1.00 93.75 182 ALA A O 1
ATOM 1397 N N . TYR A 1 183 ? 2.169 7.049 -21.811 1.00 95.25 183 TYR A N 1
ATOM 1398 C CA . TYR A 1 183 ? 3.057 6.555 -20.754 1.00 95.25 183 TYR A CA 1
ATOM 1399 C C . TYR A 1 183 ? 4.209 7.532 -20.484 1.00 95.25 183 TYR A C 1
ATOM 1401 O O . TYR A 1 183 ? 4.402 7.995 -19.359 1.00 95.25 183 TYR A O 1
ATOM 1409 N N . TYR A 1 184 ? 4.957 7.912 -21.525 1.00 95.38 184 TYR A N 1
ATOM 1410 C CA . TYR A 1 184 ? 6.084 8.824 -21.349 1.00 95.38 184 TYR A CA 1
ATOM 1411 C C . TYR A 1 184 ? 5.652 10.234 -20.934 1.00 95.38 184 TYR A C 1
ATOM 1413 O O . TYR A 1 184 ? 6.425 10.915 -20.262 1.00 95.38 184 TYR A O 1
ATOM 1421 N N . ALA A 1 185 ? 4.449 10.689 -21.292 1.00 95.31 185 ALA A N 1
ATOM 1422 C CA . ALA A 1 185 ? 3.894 11.934 -20.770 1.00 95.31 185 ALA A CA 1
ATOM 1423 C C . ALA A 1 185 ? 3.681 11.855 -19.249 1.00 95.31 185 ALA A C 1
ATOM 1425 O O . ALA A 1 185 ? 4.188 12.717 -18.537 1.00 95.31 185 ALA A O 1
ATOM 1426 N N . ARG A 1 186 ? 3.061 10.779 -18.734 1.00 95.62 186 ARG A N 1
ATOM 1427 C CA . ARG A 1 186 ? 2.886 10.573 -17.281 1.00 95.62 186 ARG A CA 1
ATOM 1428 C C . ARG A 1 186 ? 4.217 10.530 -16.536 1.00 95.62 186 ARG A C 1
ATOM 1430 O O . ARG A 1 186 ? 4.360 11.174 -15.500 1.00 95.62 186 ARG A O 1
ATOM 1437 N N . VAL A 1 187 ? 5.204 9.818 -17.084 1.00 97.31 187 VAL A N 1
ATOM 1438 C CA . VAL A 1 187 ? 6.554 9.756 -16.500 1.00 97.31 187 VAL A CA 1
ATOM 1439 C C . VAL A 1 187 ? 7.199 11.143 -16.452 1.00 97.31 187 VAL A C 1
ATOM 1441 O O . VAL A 1 187 ? 7.825 11.482 -15.454 1.00 97.31 187 VAL A O 1
ATOM 1444 N N . ARG A 1 188 ? 7.055 11.961 -17.505 1.00 97.06 188 ARG A N 1
ATOM 1445 C CA . ARG A 1 188 ? 7.618 13.324 -17.557 1.00 97.06 188 ARG A CA 1
ATOM 1446 C C . ARG A 1 188 ? 6.930 14.293 -16.599 1.00 97.06 188 ARG A C 1
ATOM 1448 O O . ARG A 1 188 ? 7.596 15.202 -16.116 1.00 97.06 188 ARG A O 1
ATOM 1455 N N . ASP A 1 189 ? 5.645 14.091 -16.326 1.00 97.00 189 ASP A N 1
ATOM 1456 C CA . ASP A 1 189 ? 4.862 14.937 -15.420 1.00 97.00 189 ASP A CA 1
ATOM 1457 C C . ASP A 1 189 ? 5.136 14.641 -13.930 1.00 97.00 189 ASP A C 1
ATOM 1459 O O . ASP A 1 189 ? 4.679 15.383 -13.059 1.00 97.00 189 ASP A O 1
ATOM 1463 N N . ASN A 1 190 ? 5.906 13.590 -13.614 1.00 97.75 190 ASN A N 1
ATOM 1464 C CA . ASN A 1 190 ? 6.338 13.264 -12.256 1.00 97.75 190 ASN A CA 1
ATOM 1465 C C . ASN A 1 190 ? 7.872 13.277 -12.144 1.00 97.75 190 ASN A C 1
ATOM 1467 O O . ASN A 1 190 ? 8.558 12.380 -12.633 1.00 97.75 190 ASN A O 1
ATOM 1471 N N . ASP A 1 191 ? 8.419 14.269 -11.437 1.00 96.19 191 ASP A N 1
ATOM 1472 C CA . ASP A 1 191 ? 9.870 14.475 -11.323 1.00 96.19 191 ASP A CA 1
ATOM 1473 C C . ASP A 1 191 ? 10.630 13.262 -10.759 1.00 96.19 191 ASP A C 1
ATOM 1475 O O . ASP A 1 191 ? 11.764 13.000 -11.168 1.00 96.19 191 ASP A O 1
ATOM 1479 N N . ILE A 1 192 ? 10.041 12.528 -9.808 1.00 96.31 192 ILE A N 1
ATOM 1480 C CA . ILE A 1 192 ? 10.669 11.343 -9.205 1.00 96.31 192 ILE A CA 1
ATOM 1481 C C . ILE A 1 192 ? 10.669 10.196 -10.217 1.00 96.31 192 ILE A C 1
ATOM 1483 O O . ILE A 1 192 ? 11.720 9.602 -10.465 1.00 96.31 192 ILE A O 1
ATOM 1487 N N . ALA A 1 193 ? 9.522 9.928 -10.847 1.00 97.50 193 ALA A N 1
ATOM 1488 C CA . ALA A 1 193 ? 9.397 8.903 -11.879 1.00 97.50 193 ALA A CA 1
ATOM 1489 C C . ALA A 1 193 ? 10.357 9.169 -13.046 1.00 97.50 193 ALA A C 1
ATOM 1491 O O . ALA A 1 193 ? 11.050 8.258 -13.492 1.00 97.50 193 ALA A O 1
ATOM 1492 N N . LEU A 1 194 ? 10.477 10.423 -13.493 1.00 97.38 194 LEU A N 1
ATOM 1493 C CA . LEU A 1 194 ? 11.405 10.813 -14.552 1.00 97.38 194 LEU A CA 1
ATOM 1494 C C . LEU A 1 194 ? 12.867 10.542 -14.175 1.00 97.38 194 LEU A C 1
ATOM 1496 O O . LEU A 1 194 ? 13.628 10.008 -14.987 1.00 97.38 194 LEU A O 1
ATOM 1500 N N . ARG A 1 195 ? 13.283 10.898 -12.950 1.00 97.56 195 ARG A N 1
ATOM 1501 C CA . ARG A 1 195 ? 14.647 10.616 -12.471 1.00 97.56 195 ARG A CA 1
ATOM 1502 C C . ARG A 1 195 ? 14.913 9.119 -12.419 1.00 97.56 195 ARG A C 1
ATOM 1504 O O . ARG A 1 195 ? 15.917 8.680 -12.974 1.00 97.56 195 ARG A O 1
ATOM 1511 N N . VAL A 1 196 ? 14.006 8.342 -11.828 1.00 97.69 196 VAL A N 1
ATOM 1512 C CA . VAL A 1 196 ? 14.139 6.881 -11.741 1.00 97.69 196 VAL A CA 1
ATOM 1513 C C . VAL A 1 196 ? 14.152 6.249 -13.130 1.00 97.69 196 VAL A C 1
ATOM 1515 O O . VAL A 1 196 ? 15.007 5.408 -13.393 1.00 97.69 196 VAL A O 1
ATOM 1518 N N . LYS A 1 197 ? 13.318 6.716 -14.068 1.00 97.12 197 LYS A N 1
ATOM 1519 C CA . LYS A 1 197 ? 13.301 6.186 -15.436 1.00 97.12 197 LYS A CA 1
ATOM 1520 C C . LYS A 1 197 ? 14.627 6.393 -16.160 1.00 97.12 197 LYS A C 1
ATOM 1522 O O . LYS A 1 197 ? 15.072 5.525 -16.904 1.00 97.12 197 LYS A O 1
ATOM 1527 N N . HIS A 1 198 ? 15.302 7.516 -15.929 1.00 97.44 198 HIS A N 1
ATOM 1528 C CA . HIS A 1 198 ? 16.648 7.716 -16.463 1.00 97.44 198 HIS A CA 1
ATOM 1529 C C . HIS A 1 198 ? 17.687 6.769 -15.852 1.00 97.44 198 HIS A C 1
ATOM 1531 O O . HIS A 1 198 ? 18.661 6.444 -16.528 1.00 97.44 198 HIS A O 1
ATOM 1537 N N . LEU A 1 199 ? 17.531 6.365 -14.589 1.00 97.31 199 LEU A N 1
ATOM 1538 C CA . LEU A 1 199 ? 18.425 5.403 -13.939 1.00 97.31 199 LEU A CA 1
ATOM 1539 C C . LEU A 1 199 ? 18.183 3.986 -14.460 1.00 97.31 199 LEU A C 1
ATOM 1541 O O . LEU A 1 199 ? 19.143 3.305 -14.807 1.00 97.31 199 LEU A O 1
ATOM 1545 N N . ASP A 1 200 ? 16.918 3.593 -14.590 1.00 96.44 200 ASP A N 1
ATOM 1546 C CA . ASP A 1 200 ? 16.486 2.342 -15.218 1.00 96.44 200 ASP A CA 1
ATOM 1547 C C . ASP A 1 200 ? 17.101 2.196 -16.628 1.00 96.44 200 ASP A C 1
ATOM 1549 O O . ASP A 1 200 ? 17.876 1.277 -16.902 1.00 96.44 200 ASP A O 1
ATOM 1553 N N . LEU A 1 201 ? 16.920 3.209 -17.485 1.00 94.88 201 LEU A N 1
ATOM 1554 C CA . LEU A 1 201 ? 17.495 3.236 -18.837 1.00 94.88 201 LEU A CA 1
ATOM 1555 C C . LEU A 1 201 ? 19.032 3.206 -18.888 1.00 94.88 201 LEU A C 1
ATOM 1557 O O . LEU A 1 201 ? 19.588 2.873 -19.931 1.00 94.88 201 LEU A O 1
ATOM 1561 N N . LYS A 1 202 ? 19.732 3.590 -17.814 1.00 92.69 202 LYS A N 1
ATOM 1562 C CA . LYS A 1 202 ? 21.201 3.501 -17.742 1.00 92.69 202 LYS A CA 1
ATOM 1563 C C . LYS A 1 202 ? 21.691 2.100 -17.378 1.00 92.69 202 LYS A C 1
ATOM 1565 O O . LYS A 1 202 ? 22.853 1.806 -17.649 1.00 92.69 202 LYS A O 1
ATOM 1570 N N . HIS A 1 203 ? 20.860 1.296 -16.716 1.00 89.12 203 HIS A N 1
ATOM 1571 C CA . HIS A 1 203 ? 21.212 -0.056 -16.286 1.00 89.12 203 HIS A CA 1
ATOM 1572 C C . HIS A 1 203 ? 20.776 -1.138 -17.285 1.00 89.12 203 HIS A C 1
ATOM 1574 O O . HIS A 1 203 ? 21.424 -2.183 -17.346 1.00 89.12 203 HIS A O 1
ATOM 1580 N N . ASN A 1 204 ? 19.682 -0.913 -18.018 1.00 75.12 204 ASN A N 1
ATOM 1581 C CA . ASN A 1 204 ? 19.177 -1.829 -19.052 1.00 75.12 204 ASN A CA 1
ATOM 1582 C C . ASN A 1 204 ? 20.153 -2.048 -20.214 1.00 75.12 204 ASN A C 1
ATOM 1584 O O . ASN A 1 204 ? 20.200 -3.197 -20.714 1.00 75.12 204 ASN A O 1
#

Secondary structure (DSSP, 8-state):
-----S-TT--S-HHHHHHHHHTS-HHHHHHHHHHHHHHHHHHHHHHHHTT-HHHHHHHHHHHHHHHHHHHHHHHHHHHHS-----S----HHHHHHHHHHHHHHHHHHTTT-B-TTSSBTTHHHHHHHHT--SHHHHHHHHHTTHHHHSS--HHHHHHHHHHHHHHHHHHHPPPTT--HHHHHHHHHT-HHHHHHHHHHHHH-

Mean predicted aligned error: 13.42 Å

Foldseek 3Di:
DPDDLDDPPDDDHPVVVVVVLVPDQLLVNLVVLLVQLVVLQVVLVVCVVVVVPVSSVVSNVVSVVSNVVSVVSVVVCVVVPLPQDDDDPDDPVSLVVLLVVLLVLLCVLQPVPADPVGHRPLVLLCQLLVPDDDSLLNSLSSCQCSCVRGPDDLVNQCVSRNDLSSQLSVLSDDDPPDDPVVSVVSCVVRPSNVSSVVSSVVRD

Solvent-accessible surface area (backbone atoms only — not comparable to full-atom values): 11123 Å² total; per-residue (Å²): 130,86,82,74,93,59,62,88,96,56,93,71,51,77,65,57,53,50,54,63,54,63,72,46,54,47,57,60,44,16,52,50,33,37,53,52,15,52,52,30,40,53,50,15,52,55,28,41,79,70,69,38,53,69,62,14,52,54,31,38,52,54,18,52,51,29,39,55,49,16,53,51,37,38,50,51,28,65,73,70,46,62,76,76,80,67,102,67,97,79,64,69,72,40,53,55,49,53,43,50,49,37,47,55,50,28,51,60,44,33,57,96,36,59,43,100,84,71,45,63,36,49,57,54,33,54,50,32,20,71,73,38,88,48,72,67,39,25,38,36,25,32,39,38,55,34,57,64,70,34,92,54,50,69,67,57,45,27,73,75,60,33,65,71,48,27,51,27,32,57,31,54,41,69,59,96,88,58,55,68,67,61,48,54,48,44,17,64,76,28,73,58,18,38,54,37,49,57,40,45,68,71,73,110

Sequence (204 aa):
MKHTIHVPGFIGSHNQLAEEMGDLYYDSLADLLGNLGDKMKRDAASDHQRGRMKLSTELAAAADHLYGAAERIAAAWLVCKPRVIDADYHDRDCFDRLLLLARVIAEKAHDGQFDKSGNPYISHPLAVMSMADTGIDKIVAILHDVVEDSDISMETIRNLFGDEVGAAVDAITRSADEDPEAYYARVRDNDIALRVKHLDLKHN

Nearest PDB structures (foldseek):
  7smg-assembly1_A  TM=9.526E-01  e=1.389E-06  Bacteroides caccae ATCC 43185
  5vxa-assembly1_A  TM=8.353E-01  e=1.255E-03  Homo sapiens
  3nr1-assembly1_B  TM=8.331E-01  e=2.321E-03  Homo sapiens
  6yvc-assembly2_B  TM=8.977E-01  e=1.537E-02  Pseudomonas aeruginosa
  6yvc-assembly3_C  TM=8.934E-01  e=1.771E-02  Pseudomonas aeruginosa